Protein AF-A0A1H2DCY1-F1 (afdb_monomer)

Sequence (186 aa):
MTAEPVQLQLAENALEDIIGTFTRHTMAAAGYKWNHLRHRIIDGPAGDGIAAERAACWLRMISIVEIFGEALLRELDGDTARPVPGSWSQVTNFLKQRHYIDLHDIPGWDRLEACFLVRNAIAHGLGHFTAKQVEKGVPRKIRGAGVAVRDGMVVITAASLASCADVCRRFITDLDAYPQVGRRHG

Organism: NCBI:txid113562

Foldseek 3Di:
DDPDQDFDPLLVVLLCQLVVLLVVLVVVVVVVVVVVVVDDDDPDDPVVVNQVSLLVSLLSNLVSLLVSLQVLLDVLCDPPDDDRDPDSVSSQVSCCPPQVDRLVVFPLSLLSVLSVLQNCCCVPVVFADDPVCVVVVSQVSNVVSVFDDDPRGTGRDSVVSVSSSVSSSSSSVRSSSPPSSSDDPD

pLDDT: mean 87.09, std 15.14, range [39.0, 98.31]

Mean predicted aligned error: 6.57 Å

Radius of gyration: 18.77 Å; Cα contacts (8 Å, |Δi|>4): 171; chains: 1; bounding box: 54×27×59 Å

Structure (mmCIF, N/CA/C/O backbone):
data_AF-A0A1H2DCY1-F1
#
_entry.id   AF-A0A1H2DCY1-F1
#
loop_
_atom_site.group_PDB
_atom_site.id
_atom_site.type_symbol
_atom_site.label_atom_id
_atom_site.label_alt_id
_atom_site.label_comp_id
_atom_site.label_asym_id
_atom_site.label_entity_id
_atom_site.label_seq_id
_atom_site.pdbx_PDB_ins_code
_atom_site.Cartn_x
_atom_site.Cartn_y
_atom_site.Cartn_z
_atom_site.occupancy
_atom_site.B_iso_or_equiv
_atom_site.auth_seq_id
_atom_site.auth_comp_id
_atom_site.auth_asym_id
_atom_site.auth_atom_id
_atom_site.pdbx_PDB_model_num
ATOM 1 N N . MET A 1 1 ? -32.164 -6.348 10.770 1.00 39.00 1 MET A N 1
ATOM 2 C CA . MET A 1 1 ? -31.614 -5.165 10.079 1.00 39.00 1 MET A CA 1
ATOM 3 C C . MET A 1 1 ? -30.154 -5.062 10.471 1.00 39.00 1 MET A C 1
ATOM 5 O O . MET A 1 1 ? -29.871 -4.722 11.610 1.00 39.00 1 MET A O 1
ATOM 9 N N . THR A 1 2 ? -29.242 -5.478 9.600 1.00 46.41 2 THR A N 1
ATOM 10 C CA . THR A 1 2 ? -27.807 -5.233 9.782 1.00 46.41 2 THR A CA 1
ATOM 11 C C . THR A 1 2 ? -27.557 -3.779 9.408 1.00 46.41 2 THR A C 1
ATOM 13 O O . THR A 1 2 ? -27.881 -3.393 8.288 1.00 46.41 2 THR A O 1
ATOM 16 N N . ALA A 1 3 ? -27.083 -2.965 10.352 1.00 55.31 3 ALA A N 1
ATOM 17 C CA . ALA A 1 3 ? -26.639 -1.611 10.040 1.00 55.31 3 ALA A CA 1
ATOM 18 C C . ALA A 1 3 ? -25.561 -1.695 8.950 1.00 55.31 3 ALA A C 1
ATOM 20 O O . ALA A 1 3 ? -24.685 -2.560 9.037 1.00 55.31 3 ALA A O 1
ATOM 21 N N . GLU A 1 4 ? -25.658 -0.858 7.917 1.00 54.94 4 GLU A N 1
ATOM 22 C CA . GLU A 1 4 ? -24.574 -0.753 6.942 1.00 54.94 4 GLU A CA 1
ATOM 23 C C . GLU A 1 4 ? -23.295 -0.317 7.670 1.00 54.94 4 GLU A C 1
ATOM 25 O O . GLU A 1 4 ? -23.363 0.546 8.555 1.00 54.94 4 GLU A O 1
ATOM 30 N N . PRO A 1 5 ? -22.142 -0.935 7.362 1.00 59.00 5 PRO A N 1
ATOM 31 C CA . PRO A 1 5 ? -20.878 -0.504 7.932 1.00 59.00 5 PRO A CA 1
ATOM 32 C C . PRO A 1 5 ? -20.631 0.951 7.525 1.00 59.00 5 PRO A C 1
ATOM 34 O O . PRO A 1 5 ? -20.640 1.284 6.342 1.00 59.00 5 PRO A O 1
ATOM 37 N N . VAL A 1 6 ? -20.454 1.823 8.519 1.00 70.81 6 VAL A N 1
ATOM 38 C CA . VAL A 1 6 ? -20.113 3.228 8.287 1.00 70.81 6 VAL A CA 1
ATOM 39 C C . VAL A 1 6 ? -18.681 3.269 7.776 1.00 70.81 6 VAL A C 1
ATOM 41 O O . VAL A 1 6 ? -17.754 3.019 8.544 1.00 70.81 6 VAL A O 1
ATOM 44 N N . GLN A 1 7 ? -18.521 3.567 6.490 1.00 77.75 7 GLN A N 1
ATOM 45 C CA . GLN A 1 7 ? -17.213 3.779 5.884 1.00 77.75 7 GLN A CA 1
ATOM 46 C C . GLN A 1 7 ? -16.583 5.045 6.479 1.00 77.75 7 GLN A C 1
ATOM 48 O O . GLN A 1 7 ? -17.246 6.082 6.589 1.00 77.75 7 GLN A O 1
ATOM 53 N N . LEU A 1 8 ? -15.319 4.983 6.901 1.00 85.81 8 LEU A N 1
ATOM 54 C CA . LEU A 1 8 ? -14.655 6.171 7.431 1.00 85.81 8 LEU A CA 1
ATOM 55 C C . LEU A 1 8 ? -14.289 7.120 6.285 1.00 85.81 8 LEU A C 1
ATOM 57 O O . LEU A 1 8 ? -13.696 6.709 5.287 1.00 85.81 8 LEU A O 1
ATOM 61 N N . GLN A 1 9 ? -14.523 8.422 6.476 1.00 92.62 9 GLN A N 1
ATOM 62 C CA . GLN A 1 9 ? -14.103 9.460 5.520 1.00 92.62 9 GLN A CA 1
ATOM 63 C C . GLN A 1 9 ? -12.604 9.363 5.186 1.00 92.62 9 GLN A C 1
ATOM 65 O O . GLN A 1 9 ? -12.180 9.631 4.065 1.00 92.62 9 GLN A O 1
ATOM 70 N N . LEU A 1 10 ? -11.783 8.954 6.160 1.00 93.81 10 LEU A N 1
ATOM 71 C CA . LEU A 1 10 ? -10.346 8.777 5.968 1.00 93.81 10 LEU A CA 1
ATOM 72 C C . LEU A 1 10 ? -10.024 7.635 4.982 1.00 93.81 10 LEU A C 1
ATOM 74 O O . LEU A 1 10 ? -9.057 7.743 4.228 1.00 93.81 10 LEU A O 1
ATOM 78 N N . ALA A 1 11 ? -10.845 6.578 4.941 1.00 95.38 11 ALA A N 1
ATOM 79 C CA . ALA A 1 11 ? -10.723 5.506 3.960 1.00 95.38 11 ALA A CA 1
ATOM 80 C C . ALA A 1 11 ? -11.127 5.992 2.569 1.00 95.38 11 ALA A C 1
ATOM 82 O O . ALA A 1 11 ? -10.372 5.792 1.622 1.00 95.38 11 ALA A O 1
ATOM 83 N N . GLU A 1 12 ? -12.263 6.683 2.442 1.00 95.69 12 GLU A N 1
ATOM 84 C CA . GLU A 1 12 ? -12.709 7.273 1.170 1.00 95.69 12 GLU A CA 1
ATOM 85 C C . GLU A 1 12 ? -11.638 8.176 0.555 1.00 95.69 12 GLU A C 1
ATOM 87 O O . GLU A 1 12 ? -11.234 7.960 -0.588 1.00 95.69 12 GLU A O 1
ATOM 92 N N . ASN A 1 13 ? -11.095 9.106 1.343 1.00 96.75 13 ASN A N 1
ATOM 93 C CA . ASN A 1 13 ? -10.055 10.025 0.886 1.00 96.75 13 ASN A CA 1
ATOM 94 C C . ASN A 1 13 ? -8.808 9.268 0.395 1.00 96.75 13 ASN A C 1
ATOM 96 O O . ASN A 1 13 ? -8.264 9.567 -0.667 1.00 96.75 13 ASN A O 1
ATOM 100 N N . ALA A 1 14 ? -8.367 8.243 1.132 1.00 97.62 14 ALA A N 1
ATOM 101 C CA . ALA A 1 14 ? -7.205 7.448 0.740 1.00 97.62 14 ALA A CA 1
ATOM 102 C C . ALA A 1 14 ? -7.457 6.630 -0.543 1.00 97.62 14 ALA A C 1
ATOM 104 O O . ALA A 1 14 ? -6.561 6.481 -1.382 1.00 97.62 14 ALA A O 1
ATOM 105 N N . LEU A 1 15 ? -8.677 6.117 -0.728 1.00 98.00 15 LEU A N 1
ATOM 106 C CA . LEU A 1 15 ? -9.084 5.423 -1.950 1.00 98.00 15 LEU A CA 1
ATOM 107 C C . LEU A 1 15 ? -9.089 6.367 -3.158 1.00 98.00 15 LEU A C 1
ATOM 109 O O . LEU A 1 15 ? -8.549 6.012 -4.213 1.00 98.00 15 LEU A O 1
ATOM 113 N N . GLU A 1 16 ? -9.642 7.570 -3.005 1.00 97.81 16 GLU A N 1
ATOM 114 C CA . GLU A 1 16 ? -9.613 8.614 -4.031 1.00 97.81 16 GLU A CA 1
ATOM 115 C C . GLU A 1 16 ? -8.178 9.002 -4.399 1.00 97.81 16 GLU A C 1
ATOM 117 O O . GLU A 1 16 ? -7.845 9.089 -5.584 1.00 97.81 16 GLU A O 1
ATOM 122 N N . ASP A 1 17 ? -7.291 9.141 -3.413 1.00 98.31 17 ASP A N 1
ATOM 123 C CA . ASP A 1 17 ? -5.886 9.473 -3.640 1.00 98.31 17 ASP A CA 1
ATOM 124 C C . ASP A 1 17 ? -5.131 8.376 -4.402 1.00 98.31 17 ASP A C 1
ATOM 126 O O . ASP A 1 17 ? -4.324 8.685 -5.294 1.00 98.31 17 ASP A O 1
ATOM 130 N N . ILE A 1 18 ? -5.397 7.095 -4.115 1.00 98.00 18 ILE A N 1
ATOM 131 C CA . ILE A 1 18 ? -4.829 5.966 -4.873 1.00 98.00 18 ILE A CA 1
ATOM 132 C C . ILE A 1 18 ? -5.316 6.012 -6.320 1.00 98.00 18 ILE A C 1
ATOM 134 O O . ILE A 1 18 ? -4.499 5.974 -7.248 1.00 98.00 18 ILE A O 1
ATOM 138 N N . ILE A 1 19 ? -6.633 6.121 -6.523 1.00 97.56 19 ILE A N 1
ATOM 139 C CA . ILE A 1 19 ? -7.247 6.131 -7.856 1.00 97.56 19 ILE A CA 1
ATOM 140 C C . ILE A 1 19 ? -6.747 7.334 -8.654 1.00 97.56 19 ILE A C 1
ATOM 142 O O . ILE A 1 19 ? -6.326 7.180 -9.803 1.00 97.56 19 ILE A O 1
ATOM 146 N N . GLY A 1 20 ? -6.729 8.520 -8.053 1.00 97.25 20 GLY A N 1
ATOM 147 C CA . GLY A 1 20 ? -6.241 9.746 -8.671 1.00 97.25 20 GLY A CA 1
ATOM 148 C C . GLY A 1 20 ? -4.759 9.657 -9.024 1.00 97.25 20 GLY A C 1
ATOM 149 O O . GLY A 1 20 ? -4.354 10.051 -10.120 1.00 97.25 20 GLY A O 1
ATOM 150 N N . THR A 1 21 ? -3.936 9.087 -8.143 1.00 97.75 21 THR A N 1
ATOM 151 C CA . THR A 1 21 ? -2.501 8.881 -8.391 1.00 97.75 21 THR A CA 1
ATOM 152 C C . THR A 1 21 ? -2.255 7.946 -9.567 1.00 97.75 21 THR A C 1
ATOM 154 O O . THR A 1 21 ? -1.473 8.285 -10.461 1.00 97.75 21 THR A O 1
ATOM 157 N N . PHE A 1 22 ? -2.937 6.802 -9.599 1.00 97.19 22 PHE A N 1
ATOM 158 C CA . PHE A 1 22 ? -2.814 5.846 -10.692 1.00 97.19 22 PHE A CA 1
ATOM 159 C C . PHE A 1 22 ? -3.352 6.427 -12.008 1.00 97.19 22 PHE A C 1
ATOM 161 O O . PHE A 1 22 ? -2.669 6.374 -13.031 1.00 97.19 22 PHE A O 1
ATOM 168 N N . THR A 1 23 ? -4.516 7.081 -11.978 1.00 95.94 23 THR A N 1
ATOM 169 C CA . THR A 1 23 ? -5.135 7.708 -13.156 1.00 95.94 23 THR A CA 1
ATOM 170 C C . THR A 1 23 ? -4.217 8.761 -13.770 1.00 95.94 23 TH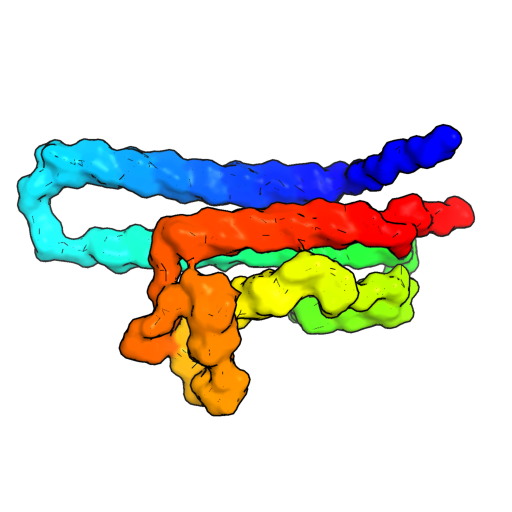R A C 1
ATOM 172 O O . THR A 1 23 ? -3.922 8.684 -14.964 1.00 95.94 23 THR A O 1
ATOM 175 N N . ARG A 1 24 ? -3.659 9.681 -12.968 1.00 94.56 24 ARG A N 1
ATOM 176 C CA . ARG A 1 24 ? -2.692 10.684 -13.451 1.00 94.56 24 ARG A CA 1
ATOM 177 C C . ARG A 1 24 ? -1.487 10.043 -14.138 1.00 94.56 24 ARG A C 1
ATOM 179 O O . ARG A 1 24 ? -1.083 10.506 -15.202 1.00 94.56 24 ARG A O 1
ATOM 186 N N . HIS A 1 25 ? -0.942 8.962 -13.574 1.00 93.94 25 HIS A N 1
ATOM 187 C CA . HIS A 1 25 ? 0.151 8.225 -14.212 1.00 93.94 25 HIS A CA 1
ATOM 188 C C . HIS A 1 25 ? -0.274 7.626 -15.560 1.00 93.94 25 HIS A C 1
ATOM 190 O O . HIS A 1 25 ? 0.436 7.788 -16.552 1.00 93.94 25 HIS A O 1
ATOM 196 N N . THR A 1 26 ? -1.439 6.975 -15.630 1.00 93.69 26 THR A N 1
ATOM 197 C CA . THR A 1 26 ? -1.924 6.375 -16.885 1.00 93.69 26 THR A CA 1
ATOM 198 C C . THR A 1 26 ? -2.195 7.416 -17.973 1.00 93.69 26 THR A C 1
ATOM 200 O O . THR A 1 26 ? -1.842 7.186 -19.129 1.00 93.69 26 THR A O 1
ATOM 203 N N . MET A 1 27 ? -2.742 8.583 -17.613 1.00 89.38 27 MET A N 1
ATOM 204 C CA . MET A 1 27 ? -2.974 9.692 -18.542 1.00 89.38 27 MET A CA 1
ATOM 205 C C . MET A 1 27 ? -1.660 10.2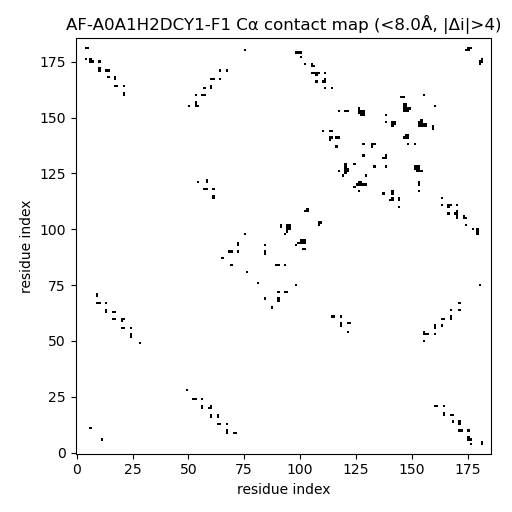72 -19.069 1.00 89.38 27 MET A C 1
ATOM 207 O O . MET A 1 27 ? -1.519 10.458 -20.278 1.00 89.38 27 MET A O 1
ATOM 211 N N . ALA A 1 28 ? -0.675 10.493 -18.192 1.00 88.12 28 ALA A N 1
ATOM 212 C CA . ALA A 1 28 ? 0.654 10.942 -18.599 1.00 88.12 28 ALA A CA 1
ATOM 213 C C . ALA A 1 28 ? 1.305 9.934 -19.562 1.00 88.12 28 ALA A C 1
ATOM 215 O O . ALA A 1 28 ? 1.718 10.301 -20.663 1.00 88.12 28 ALA A O 1
ATOM 216 N N . ALA A 1 29 ? 1.289 8.643 -19.214 1.00 84.50 29 ALA A N 1
ATOM 217 C CA . ALA A 1 29 ? 1.815 7.565 -20.053 1.00 84.50 29 ALA A CA 1
ATOM 218 C C . ALA A 1 29 ? 1.121 7.470 -21.428 1.00 84.50 29 ALA A C 1
ATOM 220 O O . ALA A 1 29 ? 1.770 7.170 -22.434 1.00 84.50 29 ALA A O 1
ATOM 221 N N . ALA A 1 30 ? -0.188 7.734 -21.497 1.00 79.62 30 ALA A N 1
ATOM 222 C CA . ALA A 1 30 ? -0.931 7.789 -22.755 1.00 79.62 30 ALA A CA 1
ATOM 223 C C . ALA A 1 30 ? -0.537 9.009 -23.609 1.00 79.62 30 ALA A C 1
ATOM 225 O O . ALA A 1 30 ? -0.371 8.870 -24.824 1.00 79.62 30 ALA A O 1
ATOM 226 N N . GLY A 1 31 ? -0.320 10.170 -22.983 1.00 74.62 31 GLY A N 1
ATOM 227 C CA . GLY A 1 31 ? 0.187 11.377 -23.644 1.00 74.62 31 GLY A CA 1
ATOM 228 C C . GLY A 1 31 ? 1.578 11.182 -24.256 1.00 74.62 31 GLY A C 1
ATOM 229 O O . GLY A 1 31 ? 1.812 11.580 -25.399 1.00 74.62 31 GLY A O 1
ATOM 230 N N . TYR A 1 32 ? 2.475 10.472 -23.560 1.00 65.81 32 TYR A N 1
ATOM 231 C CA . TYR A 1 32 ? 3.791 10.111 -24.102 1.00 65.81 32 TYR A CA 1
ATOM 232 C C . TYR A 1 32 ? 3.689 9.257 -25.374 1.00 65.81 32 TYR A C 1
ATOM 234 O O . TYR A 1 32 ? 4.386 9.528 -26.353 1.00 65.81 32 TYR A O 1
ATOM 242 N N . LYS A 1 33 ? 2.789 8.262 -25.416 1.00 60.22 33 LYS A N 1
ATOM 243 C CA . LYS A 1 33 ? 2.600 7.416 -26.612 1.00 60.22 33 LYS A CA 1
ATOM 244 C C . LYS A 1 33 ? 2.187 8.221 -27.848 1.00 60.22 33 LYS A C 1
ATOM 246 O O . LYS A 1 33 ? 2.656 7.922 -28.944 1.00 60.22 33 LYS A O 1
ATOM 251 N N . TRP A 1 34 ? 1.348 9.243 -27.679 1.00 56.78 34 TRP A N 1
ATOM 252 C CA . TRP A 1 34 ? 0.908 10.107 -28.779 1.00 56.78 34 TRP A CA 1
ATOM 253 C C . TRP A 1 34 ? 2.030 10.993 -29.331 1.00 56.78 34 TRP A C 1
ATOM 255 O O . TRP A 1 34 ? 2.149 11.145 -30.547 1.00 56.78 34 TRP A O 1
ATOM 265 N N . ASN A 1 35 ? 2.890 11.527 -28.462 1.00 54.78 35 ASN A N 1
ATOM 266 C CA . ASN A 1 35 ? 4.000 12.385 -28.885 1.00 54.78 35 ASN A CA 1
ATOM 267 C C . ASN A 1 35 ? 5.138 11.595 -29.554 1.00 54.78 35 ASN A C 1
ATOM 269 O O . ASN A 1 35 ? 5.690 12.056 -30.555 1.00 54.78 35 ASN A O 1
ATOM 273 N N . HIS A 1 36 ? 5.432 10.376 -29.088 1.00 52.03 36 HIS A N 1
ATOM 274 C CA . HIS A 1 36 ? 6.449 9.512 -29.704 1.00 52.03 36 HIS A CA 1
ATOM 275 C C . HIS A 1 36 ? 6.049 8.971 -31.084 1.00 52.03 36 HIS A C 1
ATOM 277 O O . HIS A 1 36 ? 6.917 8.760 -31.927 1.00 52.03 36 HIS A O 1
ATOM 283 N N . LEU A 1 37 ? 4.752 8.804 -31.370 1.00 53.75 37 LEU A N 1
ATOM 284 C CA . LEU A 1 37 ? 4.287 8.446 -32.719 1.00 53.75 37 LEU A CA 1
ATOM 285 C C . LEU A 1 37 ? 4.534 9.560 -33.752 1.00 53.75 37 LEU A C 1
ATOM 287 O O . LEU A 1 37 ? 4.594 9.273 -34.945 1.00 53.75 37 LEU A O 1
ATOM 291 N N . ARG A 1 38 ? 4.708 10.814 -33.311 1.00 50.06 38 ARG A N 1
ATOM 292 C CA . ARG A 1 38 ? 5.001 11.965 -34.184 1.00 50.06 38 ARG A CA 1
ATOM 293 C C . ARG A 1 38 ? 6.493 12.293 -34.304 1.00 50.06 38 ARG A C 1
ATOM 295 O O . ARG A 1 38 ? 6.867 12.991 -35.236 1.00 50.06 38 ARG A O 1
ATOM 302 N N . HIS A 1 39 ? 7.330 11.776 -33.407 1.00 44.41 39 HIS A N 1
ATOM 303 C CA . HIS A 1 39 ? 8.777 11.999 -33.386 1.00 44.41 39 HIS A CA 1
ATOM 304 C C . HIS A 1 39 ? 9.507 10.652 -33.265 1.00 44.41 39 HIS A C 1
ATOM 306 O O . HIS A 1 39 ? 9.944 10.256 -32.185 1.00 44.41 39 HIS A O 1
ATOM 312 N N . ARG A 1 40 ? 9.628 9.913 -34.377 1.00 50.12 40 ARG A N 1
ATOM 313 C CA . ARG A 1 40 ? 10.722 8.935 -34.522 1.00 50.12 40 ARG A CA 1
ATOM 314 C C . ARG A 1 40 ? 12.003 9.721 -34.793 1.00 50.12 40 ARG A C 1
ATOM 316 O O . ARG A 1 40 ? 11.929 10.681 -35.550 1.00 50.12 40 ARG A O 1
ATOM 323 N N . ILE A 1 41 ? 13.133 9.250 -34.250 1.00 45.09 41 ILE A N 1
ATOM 324 C CA . ILE A 1 41 ? 14.42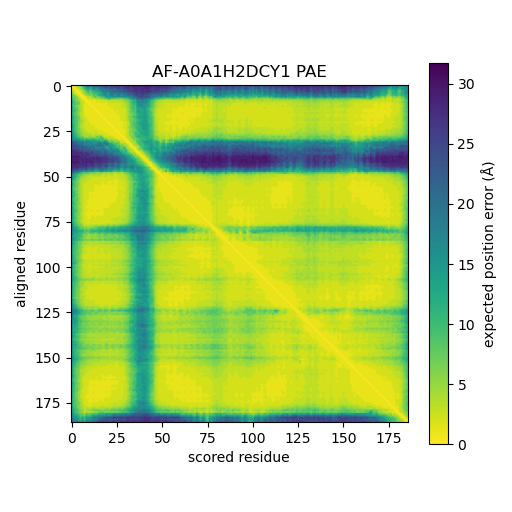5 9.944 -34.022 1.00 45.09 41 ILE A CA 1
ATOM 325 C C . ILE A 1 41 ? 14.357 10.578 -32.614 1.00 45.09 41 ILE A C 1
ATOM 327 O O . ILE A 1 41 ? 13.653 11.558 -32.424 1.00 45.09 41 ILE A O 1
ATOM 331 N N . ILE A 1 42 ? 14.927 10.025 -31.533 1.00 41.56 42 ILE A N 1
ATOM 332 C CA . ILE A 1 42 ? 16.323 9.617 -31.287 1.00 41.56 42 ILE A CA 1
ATOM 333 C C . ILE A 1 42 ? 16.351 8.519 -30.199 1.00 41.56 42 ILE A C 1
ATOM 335 O O . ILE A 1 42 ? 15.689 8.659 -29.169 1.00 41.56 42 ILE A O 1
ATOM 339 N N . ASP A 1 43 ? 17.152 7.469 -30.398 1.00 40.59 43 ASP A N 1
ATOM 340 C CA . ASP A 1 43 ? 17.555 6.524 -29.349 1.00 40.59 43 ASP A CA 1
ATOM 341 C C . ASP A 1 43 ? 18.407 7.254 -28.291 1.00 40.59 43 ASP A C 1
ATOM 343 O O . ASP A 1 43 ? 19.578 7.566 -28.500 1.00 40.59 43 ASP A O 1
ATOM 347 N N . GLY A 1 44 ? 17.781 7.585 -27.162 1.00 43.06 44 GLY A N 1
ATOM 348 C CA . GLY A 1 44 ? 18.355 8.254 -25.990 1.00 43.06 44 GLY A CA 1
ATOM 349 C C . GLY A 1 44 ? 17.536 7.912 -24.729 1.00 43.06 44 GLY A C 1
ATOM 350 O O . GLY A 1 44 ? 16.601 7.121 -24.841 1.00 43.06 44 GLY A O 1
ATOM 351 N N . PRO A 1 45 ? 17.830 8.487 -23.543 1.00 46.28 45 PRO A N 1
ATOM 352 C CA . PRO A 1 45 ? 17.464 8.024 -22.179 1.00 46.28 45 PRO A CA 1
ATOM 353 C C . PRO A 1 45 ? 15.955 7.981 -21.822 1.00 46.28 45 PRO A C 1
ATOM 355 O O . PRO A 1 45 ? 15.571 7.944 -20.655 1.00 46.28 45 PRO A O 1
ATOM 358 N N . ALA A 1 46 ? 15.064 7.941 -22.810 1.00 50.12 46 ALA A N 1
ATOM 359 C CA . ALA A 1 46 ? 13.615 7.836 -22.667 1.00 50.12 46 ALA A CA 1
ATOM 360 C C . ALA A 1 46 ? 13.147 6.598 -21.869 1.00 50.12 46 ALA A C 1
ATOM 362 O O . ALA A 1 46 ? 12.064 6.620 -21.283 1.00 50.12 46 ALA A O 1
ATOM 363 N N . GLY A 1 47 ? 13.958 5.533 -21.808 1.00 58.84 47 GLY A N 1
ATOM 364 C CA . GLY A 1 47 ? 13.686 4.359 -20.969 1.00 58.84 47 GLY A CA 1
ATOM 365 C C . GLY A 1 47 ? 13.725 4.662 -19.466 1.00 58.84 47 GLY A C 1
ATOM 366 O O . GLY A 1 47 ? 12.885 4.153 -18.718 1.00 58.84 47 GLY A O 1
ATOM 367 N N . ASP A 1 48 ? 14.628 5.548 -19.043 1.00 68.19 48 ASP A N 1
ATOM 368 C CA . ASP A 1 48 ? 14.848 5.877 -17.631 1.00 68.19 48 ASP A CA 1
ATOM 369 C C . ASP A 1 48 ? 13.725 6.760 -17.080 1.00 68.19 48 ASP A C 1
ATOM 371 O O . ASP A 1 48 ? 13.274 6.560 -15.952 1.00 68.19 48 ASP A O 1
ATOM 375 N N . GLY A 1 49 ? 13.194 7.675 -17.899 1.00 81.06 49 GLY A N 1
ATOM 376 C CA . GLY A 1 49 ? 12.073 8.540 -17.518 1.00 81.06 49 GLY A CA 1
ATOM 377 C C . GLY A 1 49 ? 10.801 7.751 -17.199 1.00 81.06 49 GLY A C 1
ATOM 378 O O . GLY A 1 49 ? 10.206 7.927 -16.137 1.00 81.06 49 GLY A O 1
ATOM 379 N N . ILE A 1 50 ? 10.421 6.805 -18.065 1.00 85.38 50 ILE A N 1
ATOM 380 C CA . ILE A 1 50 ? 9.238 5.958 -17.839 1.00 85.38 50 ILE A CA 1
ATOM 381 C C . ILE A 1 50 ? 9.436 5.070 -16.603 1.00 85.38 50 ILE A C 1
ATOM 383 O O . ILE A 1 50 ? 8.503 4.887 -15.818 1.00 85.38 50 ILE A O 1
ATOM 387 N N . ALA A 1 51 ? 10.632 4.508 -16.409 1.00 87.00 51 ALA A N 1
ATOM 388 C CA . ALA A 1 51 ? 10.933 3.700 -15.230 1.00 87.00 51 ALA A CA 1
ATOM 389 C C . ALA A 1 51 ? 10.845 4.527 -13.935 1.00 87.00 51 ALA A C 1
ATOM 391 O O . ALA A 1 51 ? 10.201 4.092 -12.975 1.00 87.00 51 ALA A O 1
ATOM 392 N N . ALA A 1 52 ? 11.406 5.738 -13.931 1.00 89.62 52 ALA A N 1
ATOM 393 C CA . ALA A 1 52 ? 11.348 6.663 -12.804 1.00 89.62 52 ALA A CA 1
ATOM 394 C C . ALA A 1 52 ? 9.911 7.106 -12.489 1.00 89.62 52 ALA A C 1
ATOM 396 O O . ALA A 1 52 ? 9.506 7.103 -11.327 1.00 89.62 52 ALA A O 1
ATOM 397 N N . GLU A 1 53 ? 9.097 7.416 -13.501 1.00 92.38 53 GLU A N 1
ATOM 398 C CA . GLU A 1 53 ? 7.685 7.766 -13.311 1.00 92.38 53 GLU A CA 1
ATOM 399 C C . GLU A 1 53 ? 6.878 6.620 -12.698 1.00 92.38 53 GLU A C 1
ATOM 401 O O . GLU A 1 53 ? 6.051 6.842 -11.809 1.00 92.38 53 GLU A O 1
ATOM 406 N N . ARG A 1 54 ? 7.127 5.384 -13.144 1.00 94.25 54 ARG A N 1
ATOM 407 C CA . ARG A 1 54 ? 6.491 4.190 -12.575 1.00 94.25 54 ARG A CA 1
ATOM 408 C C . ARG A 1 54 ? 6.915 3.962 -11.130 1.00 94.25 54 ARG A C 1
ATOM 410 O O . ARG A 1 54 ? 6.061 3.686 -10.291 1.00 94.25 54 ARG A O 1
ATOM 417 N N . ALA A 1 55 ? 8.203 4.114 -10.830 1.00 94.38 55 ALA A N 1
ATOM 418 C CA . ALA A 1 55 ? 8.717 4.045 -9.467 1.00 94.38 55 ALA A CA 1
ATOM 419 C C . ALA A 1 55 ? 8.078 5.114 -8.575 1.00 94.38 55 ALA A C 1
ATOM 421 O O . ALA A 1 55 ? 7.571 4.791 -7.504 1.00 94.38 55 ALA A O 1
ATOM 422 N N . ALA A 1 56 ? 7.989 6.359 -9.044 1.00 95.62 56 ALA A N 1
ATOM 423 C CA . ALA A 1 56 ? 7.333 7.438 -8.315 1.00 95.62 56 ALA A CA 1
ATOM 424 C C . ALA A 1 56 ? 5.836 7.167 -8.088 1.00 95.62 56 ALA A C 1
ATOM 426 O O . ALA A 1 56 ? 5.324 7.422 -6.999 1.00 95.62 56 ALA A O 1
ATOM 427 N N . CYS A 1 57 ? 5.126 6.626 -9.085 1.00 97.12 57 CYS A N 1
ATOM 428 C CA . CYS A 1 57 ? 3.729 6.220 -8.932 1.00 97.12 57 CYS A CA 1
ATOM 429 C C . CYS A 1 57 ? 3.572 5.124 -7.868 1.00 97.12 57 CYS A C 1
ATOM 431 O O . CYS A 1 57 ? 2.693 5.238 -7.016 1.00 97.12 57 CYS A O 1
ATOM 433 N N . TRP A 1 58 ? 4.445 4.110 -7.879 1.00 97.62 58 TRP A N 1
ATOM 434 C CA . TRP A 1 58 ? 4.466 3.047 -6.870 1.00 97.62 58 TRP A CA 1
ATOM 435 C C . TRP A 1 58 ? 4.690 3.600 -5.463 1.00 97.62 58 TRP A C 1
ATOM 437 O O . TRP A 1 58 ? 3.919 3.299 -4.555 1.00 97.62 58 TRP A O 1
ATOM 447 N N . LEU A 1 59 ? 5.726 4.431 -5.286 1.00 97.50 59 LEU A N 1
ATOM 448 C CA . LEU A 1 59 ? 6.057 5.044 -3.999 1.00 97.50 59 LEU A CA 1
ATOM 449 C C . LEU A 1 59 ? 4.855 5.805 -3.433 1.00 97.50 59 LEU A C 1
ATOM 451 O O . LEU A 1 59 ? 4.487 5.574 -2.288 1.00 97.50 59 LEU A O 1
ATOM 455 N N . ARG A 1 60 ? 4.201 6.643 -4.249 1.00 98.12 60 ARG A N 1
ATOM 456 C CA . ARG A 1 60 ? 3.029 7.419 -3.818 1.00 98.12 60 ARG A CA 1
ATOM 457 C C . ARG A 1 60 ? 1.869 6.532 -3.370 1.00 98.12 60 ARG A C 1
ATOM 459 O O . ARG A 1 60 ? 1.312 6.789 -2.311 1.00 98.12 60 ARG A O 1
ATOM 466 N N . MET A 1 61 ? 1.528 5.484 -4.127 1.00 98.31 61 MET A N 1
ATOM 467 C CA . MET A 1 61 ? 0.435 4.572 -3.751 1.00 98.31 61 MET A CA 1
ATOM 468 C C . MET A 1 61 ? 0.699 3.871 -2.416 1.00 98.31 61 MET A C 1
ATOM 470 O O . MET A 1 61 ? -0.217 3.723 -1.615 1.00 98.31 61 MET A O 1
ATOM 474 N N . ILE A 1 62 ? 1.944 3.468 -2.157 1.00 97.94 62 ILE A N 1
ATOM 475 C CA . ILE A 1 62 ? 2.307 2.835 -0.886 1.00 97.94 62 ILE A CA 1
ATOM 476 C C . ILE A 1 62 ? 2.330 3.846 0.257 1.00 97.94 62 ILE A C 1
ATOM 478 O O . ILE A 1 62 ? 1.812 3.547 1.327 1.00 97.94 62 ILE A O 1
ATOM 482 N N . SER A 1 63 ? 2.833 5.058 0.027 1.00 97.44 63 SER A N 1
ATOM 483 C CA . SER A 1 63 ? 2.787 6.120 1.033 1.00 97.44 63 SER A CA 1
ATOM 484 C C . SER A 1 63 ? 1.360 6.493 1.434 1.00 97.44 63 SER A C 1
ATOM 486 O O . SER A 1 63 ? 1.132 6.759 2.606 1.00 97.44 63 SER A O 1
ATOM 488 N N . ILE A 1 64 ? 0.390 6.458 0.514 1.00 98.25 64 ILE A N 1
ATOM 489 C CA . ILE A 1 64 ? -1.025 6.677 0.856 1.00 98.25 64 ILE A CA 1
ATOM 490 C C . ILE A 1 64 ? -1.523 5.609 1.841 1.00 98.25 64 ILE A C 1
ATOM 492 O O . ILE A 1 64 ? -2.185 5.951 2.814 1.00 98.25 64 ILE A O 1
ATOM 496 N N . VAL A 1 65 ? -1.155 4.336 1.651 1.00 98.06 65 VAL A N 1
ATOM 497 C CA . VAL A 1 65 ? -1.501 3.257 2.597 1.00 98.06 65 VAL A CA 1
ATOM 498 C C . VAL A 1 65 ? -0.826 3.461 3.959 1.00 98.06 65 VAL A C 1
ATOM 500 O O . VAL A 1 65 ? -1.472 3.271 4.988 1.00 98.06 65 VAL A O 1
ATOM 503 N N . GLU A 1 66 ? 0.449 3.872 3.985 1.00 96.94 66 GLU A N 1
ATOM 504 C CA . GLU A 1 66 ? 1.167 4.182 5.236 1.00 96.94 66 GLU A CA 1
ATOM 505 C C . GLU A 1 66 ? 0.459 5.313 6.003 1.00 96.94 66 GLU A C 1
ATOM 507 O O . GLU A 1 66 ? 0.148 5.162 7.185 1.00 96.94 66 GLU A O 1
ATOM 512 N N . ILE A 1 67 ? 0.135 6.410 5.307 1.00 96.38 67 ILE A N 1
ATOM 513 C CA . ILE A 1 67 ? -0.565 7.576 5.864 1.00 96.38 67 ILE A CA 1
ATOM 514 C C . ILE A 1 67 ? -1.959 7.191 6.359 1.00 96.38 67 ILE A C 1
ATOM 516 O O . ILE A 1 67 ? -2.343 7.596 7.454 1.00 96.38 67 ILE A O 1
ATOM 520 N N . PHE A 1 68 ? -2.701 6.391 5.592 1.00 97.00 68 PHE A N 1
ATOM 521 C CA . PHE A 1 68 ? -4.005 5.870 5.996 1.00 97.00 68 PHE A CA 1
ATOM 522 C C . PHE A 1 68 ? -3.909 5.073 7.301 1.00 97.00 68 PHE A C 1
ATOM 524 O O . PHE A 1 68 ? -4.664 5.341 8.230 1.00 97.00 68 PHE A O 1
ATOM 531 N N . GLY A 1 69 ? -2.957 4.141 7.414 1.00 96.00 69 GLY A N 1
ATOM 532 C CA . GLY A 1 69 ? -2.787 3.345 8.632 1.00 96.00 69 GLY A CA 1
ATOM 533 C C . GLY A 1 69 ? -2.395 4.187 9.851 1.00 96.00 69 GLY A C 1
ATOM 534 O O . GLY A 1 69 ? -2.886 3.944 10.952 1.00 96.00 69 GLY A O 1
ATOM 535 N N . GLU A 1 70 ? -1.553 5.207 9.668 1.00 95.81 70 GLU A N 1
ATOM 536 C CA . GLU A 1 70 ? -1.239 6.169 10.731 1.00 95.81 70 GLU A CA 1
ATOM 537 C C . GLU A 1 70 ? -2.448 7.019 11.131 1.00 95.81 70 GLU A C 1
ATOM 539 O O . GLU A 1 70 ? -2.675 7.236 12.321 1.00 95.81 70 GLU A O 1
ATOM 544 N N . ALA A 1 71 ? -3.219 7.504 10.156 1.00 95.00 71 ALA A N 1
ATOM 545 C CA . ALA A 1 71 ? -4.420 8.296 10.394 1.00 95.00 71 ALA A CA 1
ATOM 546 C C . ALA A 1 71 ? -5.491 7.471 11.114 1.00 95.00 71 ALA A C 1
ATOM 548 O O . ALA A 1 71 ? -6.044 7.940 12.104 1.00 95.00 71 ALA A O 1
ATOM 549 N N . LEU A 1 72 ? -5.711 6.226 10.687 1.00 95.12 72 LEU A N 1
ATOM 550 C CA . LEU A 1 72 ? -6.611 5.287 11.349 1.00 95.12 72 LEU A CA 1
ATOM 551 C C . LEU A 1 72 ? -6.179 5.028 12.793 1.00 95.12 72 LEU A C 1
ATOM 553 O O . LEU A 1 72 ? -7.003 5.071 13.697 1.00 95.12 72 LEU A O 1
ATOM 557 N N . LEU A 1 73 ? -4.886 4.797 13.038 1.00 94.75 73 LEU A N 1
ATOM 558 C CA . LEU A 1 73 ? -4.390 4.611 14.400 1.00 94.75 73 LEU A CA 1
ATOM 559 C C . LEU A 1 73 ? -4.676 5.835 15.284 1.00 94.75 73 LEU A C 1
ATOM 561 O O . LEU A 1 73 ? -5.067 5.662 16.435 1.00 94.75 73 LEU A O 1
ATOM 565 N N . ARG A 1 74 ? -4.491 7.053 14.759 1.00 93.25 74 ARG A N 1
ATOM 566 C CA . ARG A 1 74 ? -4.799 8.295 15.490 1.00 93.25 74 ARG A CA 1
ATOM 567 C C . ARG A 1 74 ? -6.295 8.445 15.751 1.00 93.25 74 ARG A C 1
ATOM 569 O O . ARG A 1 74 ? -6.661 8.784 16.867 1.00 93.25 74 ARG A O 1
ATOM 576 N N . GLU A 1 75 ? -7.131 8.152 14.759 1.00 92.25 75 GLU A N 1
ATOM 577 C CA . GLU A 1 75 ? -8.592 8.160 14.898 1.00 92.25 75 GLU A CA 1
ATOM 578 C C . GLU A 1 75 ? -9.040 7.204 16.014 1.00 92.25 75 GLU A C 1
ATOM 580 O O . GLU A 1 75 ? -9.818 7.581 16.885 1.00 92.25 75 GLU A O 1
ATOM 585 N N . LEU A 1 76 ? -8.490 5.986 16.041 1.00 92.12 76 LEU A N 1
ATOM 586 C CA . 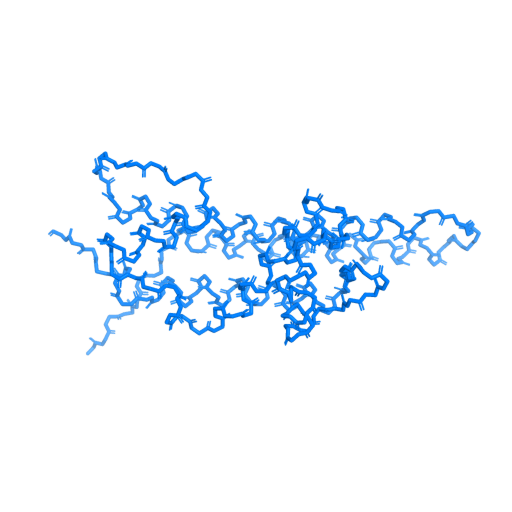LEU A 1 76 ? -8.810 4.983 17.059 1.00 92.12 76 LEU A CA 1
ATOM 587 C C . LEU A 1 76 ? -8.241 5.329 18.446 1.00 92.12 76 LEU A C 1
ATOM 589 O O . LEU A 1 76 ? -8.852 5.001 19.461 1.00 92.12 76 LEU A O 1
ATOM 593 N N . ASP A 1 77 ? -7.072 5.974 18.517 1.00 92.44 77 ASP A N 1
ATOM 594 C CA . ASP A 1 77 ? -6.486 6.440 19.782 1.00 92.44 77 ASP A CA 1
ATOM 595 C C . ASP A 1 77 ? -7.287 7.612 20.402 1.00 92.44 77 ASP A C 1
ATOM 597 O O . ASP A 1 77 ? -7.218 7.821 21.624 1.00 92.44 77 ASP A O 1
ATOM 601 N N . GLY A 1 78 ? -8.062 8.342 19.588 1.00 90.12 78 GLY A N 1
ATOM 602 C CA . GLY A 1 78 ? -8.858 9.500 19.995 1.00 90.12 78 GLY A CA 1
ATOM 603 C C . GLY A 1 78 ? -8.000 10.602 20.623 1.00 90.12 78 GLY A C 1
ATOM 604 O O . GLY A 1 78 ? -6.865 10.841 20.212 1.00 90.12 78 GLY A O 1
ATOM 605 N N . ASP A 1 79 ? -8.506 11.233 21.685 1.00 87.31 79 ASP A N 1
ATOM 606 C CA . ASP A 1 79 ? -7.789 12.293 22.418 1.00 87.31 79 ASP A CA 1
ATOM 607 C C . ASP A 1 79 ? -6.655 11.768 23.324 1.00 87.31 79 ASP A C 1
ATOM 609 O O . ASP A 1 79 ? -6.000 12.531 24.043 1.00 87.31 79 ASP A O 1
ATOM 613 N N . THR A 1 80 ? -6.398 10.457 23.330 1.00 87.25 80 THR A N 1
ATOM 614 C CA . THR A 1 80 ? -5.370 9.877 24.197 1.00 87.25 80 THR A CA 1
ATOM 615 C C . THR A 1 80 ? -3.982 10.231 23.671 1.00 87.25 80 THR A C 1
ATOM 617 O O . THR A 1 80 ? -3.574 9.780 22.602 1.00 87.25 80 THR A O 1
ATOM 620 N N . ALA A 1 81 ? -3.190 10.957 24.463 1.00 82.88 81 ALA A N 1
ATOM 621 C CA . ALA A 1 81 ? -1.785 11.189 24.145 1.00 82.88 81 ALA A CA 1
ATOM 622 C C . ALA A 1 81 ? -1.016 9.855 24.128 1.00 82.88 81 ALA A C 1
ATOM 624 O O . ALA A 1 81 ? -0.745 9.258 25.174 1.00 82.88 81 ALA A O 1
ATOM 625 N N . ARG A 1 82 ? -0.657 9.378 22.932 1.00 89.88 82 ARG A N 1
ATOM 626 C CA . ARG A 1 82 ? 0.110 8.142 22.740 1.00 89.88 82 ARG A CA 1
ATOM 627 C C . ARG A 1 82 ? 1.364 8.372 21.897 1.00 89.88 82 ARG A C 1
ATOM 629 O O . ARG A 1 82 ? 1.416 9.314 21.109 1.00 89.88 82 ARG A O 1
ATOM 636 N N . PRO A 1 83 ? 2.383 7.501 22.024 1.00 90.00 83 PRO A N 1
ATOM 637 C CA . PRO A 1 83 ? 3.566 7.572 21.178 1.00 90.00 83 PRO A CA 1
ATOM 638 C C . PRO A 1 83 ? 3.200 7.481 19.695 1.00 90.00 83 PRO A C 1
ATOM 640 O O . PRO A 1 83 ? 2.513 6.536 19.284 1.00 90.00 83 PRO A O 1
ATOM 643 N N . VAL A 1 84 ? 3.706 8.441 18.916 1.00 88.12 84 VAL A N 1
ATOM 644 C CA . VAL A 1 84 ? 3.589 8.480 17.455 1.00 88.12 84 VAL A CA 1
ATOM 645 C C . VAL A 1 84 ? 4.479 7.380 16.858 1.00 88.12 84 VAL A C 1
ATOM 647 O O . VAL A 1 84 ? 5.639 7.256 17.265 1.00 88.12 84 VAL A O 1
ATOM 650 N N . PRO A 1 85 ? 3.974 6.550 15.928 1.00 93.12 85 PRO A N 1
ATOM 651 C CA . PRO A 1 85 ? 4.798 5.555 15.253 1.00 93.12 85 PRO A CA 1
ATOM 652 C C . PRO A 1 85 ? 5.862 6.241 14.383 1.00 93.12 85 PRO A C 1
ATOM 654 O O . PRO A 1 85 ? 5.574 7.195 13.672 1.00 93.12 85 PRO A O 1
ATOM 657 N N . GLY A 1 86 ? 7.097 5.741 14.421 1.00 90.25 86 GLY A N 1
ATOM 658 C CA . GLY A 1 86 ? 8.195 6.181 13.551 1.00 90.25 86 GLY A CA 1
ATOM 659 C C . GLY A 1 86 ? 8.434 5.262 12.348 1.00 90.25 86 GLY A C 1
ATOM 660 O O . GLY A 1 86 ? 9.394 5.455 11.605 1.00 90.25 86 GLY A O 1
ATOM 661 N N . SER A 1 87 ? 7.621 4.215 12.177 1.00 91.88 87 SER A N 1
ATOM 662 C CA . SER A 1 87 ? 7.730 3.254 11.075 1.00 91.88 87 SER A CA 1
ATOM 663 C C . SER A 1 87 ? 6.428 2.486 10.861 1.00 91.88 87 SER A C 1
ATOM 665 O O . SER A 1 87 ? 5.654 2.293 11.800 1.00 91.88 87 SER A O 1
ATOM 667 N N . TRP A 1 88 ? 6.243 1.938 9.657 1.00 93.00 88 TRP A N 1
ATOM 668 C CA . TRP A 1 88 ? 5.108 1.066 9.343 1.00 93.00 88 TRP A CA 1
ATOM 669 C C . TRP A 1 88 ? 5.001 -0.143 10.285 1.00 93.00 88 TRP A C 1
ATOM 671 O O . TRP A 1 88 ? 3.925 -0.468 10.779 1.00 93.00 88 TRP A O 1
ATOM 681 N N . SER A 1 89 ? 6.127 -0.773 10.632 1.00 93.81 89 SER A N 1
ATOM 682 C CA . SER A 1 89 ? 6.132 -1.870 11.606 1.00 93.81 89 SER A CA 1
ATOM 683 C C . SER A 1 89 ? 5.599 -1.428 12.974 1.00 93.81 89 SER A C 1
ATOM 685 O O . SER A 1 89 ? 4.888 -2.185 13.628 1.00 93.81 89 SER A O 1
ATOM 687 N N . GLN A 1 90 ? 5.869 -0.194 13.407 1.00 95.44 90 GLN A N 1
ATOM 688 C CA . GLN A 1 90 ? 5.274 0.332 14.638 1.00 95.44 90 GLN A CA 1
ATOM 689 C C . GLN A 1 90 ? 3.773 0.598 14.496 1.00 95.44 90 GLN A C 1
ATOM 691 O O . GLN A 1 90 ? 3.049 0.286 15.434 1.00 95.44 90 GLN A O 1
ATOM 696 N N . VAL A 1 91 ? 3.295 1.084 13.343 1.00 96.00 91 VAL A N 1
ATOM 697 C CA . VAL A 1 91 ? 1.850 1.216 13.062 1.00 96.00 91 VAL A CA 1
ATOM 698 C C . VAL A 1 91 ? 1.156 -0.138 13.221 1.00 96.00 91 VAL A C 1
ATOM 700 O O . VAL A 1 91 ? 0.221 -0.257 14.009 1.00 96.00 91 VAL A O 1
ATOM 703 N N . THR A 1 92 ? 1.671 -1.181 12.557 1.00 96.25 92 THR A N 1
ATOM 704 C CA . THR A 1 92 ? 1.107 -2.544 12.627 1.00 96.25 92 THR A CA 1
ATOM 705 C C . THR A 1 92 ? 1.074 -3.078 14.062 1.00 96.25 92 THR A C 1
ATOM 707 O O . THR A 1 92 ? 0.056 -3.599 14.516 1.00 96.25 92 THR A O 1
ATOM 710 N N . ASN A 1 93 ? 2.159 -2.878 14.818 1.00 96.81 93 ASN A N 1
ATOM 711 C CA . ASN A 1 93 ? 2.247 -3.305 16.210 1.00 96.81 93 ASN A CA 1
ATOM 712 C C . ASN A 1 93 ? 1.272 -2.539 17.110 1.00 96.81 93 ASN A C 1
ATOM 714 O O . ASN A 1 93 ? 0.660 -3.141 17.987 1.00 96.81 93 ASN A O 1
ATOM 718 N N . PHE A 1 94 ? 1.116 -1.229 16.914 1.00 96.75 94 PHE A N 1
ATOM 719 C CA . PHE A 1 94 ? 0.209 -0.415 17.720 1.00 96.75 94 PHE A CA 1
ATOM 720 C C . PHE A 1 94 ? -1.258 -0.722 17.429 1.00 96.75 94 PHE A C 1
ATOM 722 O O . PHE A 1 94 ? -2.016 -0.862 18.385 1.00 96.75 94 PHE A O 1
ATOM 729 N N . LEU A 1 95 ? -1.647 -0.921 16.167 1.00 95.94 95 LEU A N 1
ATOM 730 C CA . LEU A 1 95 ? -2.996 -1.382 15.815 1.00 95.94 95 LEU A CA 1
ATOM 731 C C . LEU A 1 95 ? -3.321 -2.721 16.495 1.00 95.94 95 LEU A C 1
ATOM 733 O O . LEU A 1 95 ? -4.372 -2.862 17.122 1.00 95.94 95 LEU A O 1
ATOM 737 N N . LYS A 1 96 ? -2.373 -3.664 16.488 1.00 96.62 96 LYS A N 1
ATOM 738 C CA . LYS A 1 96 ? -2.539 -4.958 17.156 1.00 96.62 96 LYS A CA 1
ATOM 739 C C . LYS A 1 96 ? -2.633 -4.834 18.675 1.00 96.62 96 LYS A C 1
ATOM 741 O O . LYS A 1 96 ? -3.521 -5.416 19.285 1.00 96.62 96 LYS A O 1
ATOM 746 N N . GLN A 1 97 ? -1.714 -4.099 19.296 1.00 96.19 97 GLN A N 1
ATOM 747 C CA . GLN A 1 97 ? -1.604 -4.027 20.757 1.00 96.19 97 GLN A CA 1
ATOM 748 C C . GLN A 1 97 ? -2.678 -3.154 21.408 1.00 96.19 97 GLN A C 1
ATOM 750 O O . GLN A 1 97 ? -3.103 -3.452 22.519 1.00 96.19 97 GLN A O 1
ATOM 755 N N . ARG A 1 98 ? -3.068 -2.052 20.760 1.00 94.50 98 ARG A N 1
ATOM 756 C CA . ARG A 1 98 ? -3.977 -1.051 21.340 1.00 94.50 98 ARG A CA 1
ATOM 757 C C . ARG A 1 98 ? -5.428 -1.293 20.946 1.00 94.50 98 ARG A C 1
ATOM 759 O O . ARG A 1 98 ? -6.305 -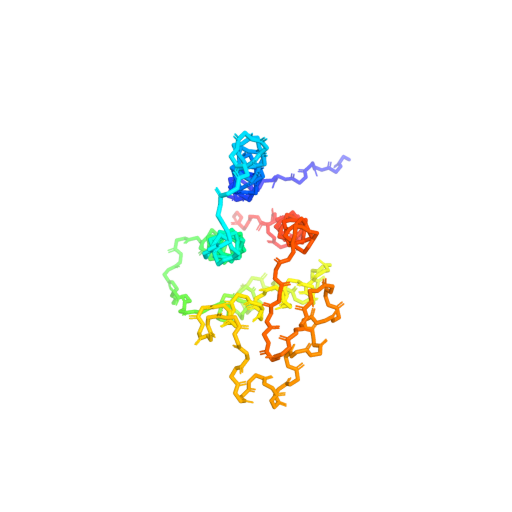1.069 21.769 1.00 94.50 98 ARG A O 1
ATOM 766 N N . HIS A 1 99 ? -5.648 -1.774 19.722 1.00 93.94 99 HIS A N 1
ATOM 767 C CA . HIS A 1 99 ? -6.977 -1.861 19.107 1.00 93.94 99 HIS A CA 1
ATOM 768 C C . HIS A 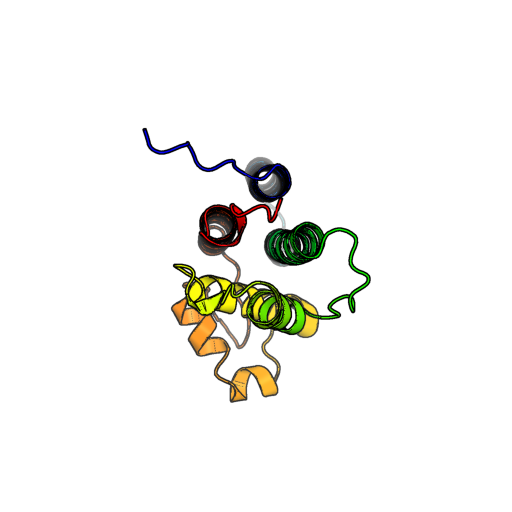1 99 ? -7.362 -3.283 18.694 1.00 93.94 99 HIS A C 1
ATOM 770 O O . HIS A 1 99 ? -8.439 -3.494 18.147 1.00 93.94 99 HIS A O 1
ATOM 776 N N . TYR A 1 100 ? -6.512 -4.277 18.984 1.00 95.44 100 TYR A N 1
ATOM 777 C CA . TYR A 1 100 ? -6.746 -5.689 18.655 1.00 95.44 100 TYR A CA 1
ATOM 778 C C . TYR A 1 100 ? -6.997 -5.929 17.156 1.00 95.44 100 TYR A C 1
ATOM 780 O O . TYR A 1 100 ? -7.764 -6.816 16.778 1.00 95.44 100 TYR A O 1
ATOM 788 N N . ILE A 1 101 ? -6.342 -5.129 16.308 1.00 96.00 101 ILE A N 1
ATOM 789 C CA . ILE A 1 101 ? -6.366 -5.251 14.848 1.00 96.00 101 ILE A CA 1
ATOM 790 C C . ILE A 1 101 ? -5.027 -5.840 14.401 1.00 96.00 101 ILE A C 1
ATOM 792 O O . ILE A 1 101 ? -4.021 -5.131 14.339 1.00 96.00 101 ILE A O 1
ATOM 796 N N . ASP A 1 102 ? -4.992 -7.138 14.100 1.00 96.06 102 ASP A N 1
ATOM 797 C CA . ASP A 1 102 ? -3.827 -7.749 13.459 1.00 96.06 102 ASP A CA 1
ATOM 798 C C . ASP A 1 102 ? -3.946 -7.625 11.937 1.00 96.06 102 ASP A C 1
ATOM 800 O O . ASP A 1 102 ? -4.806 -8.244 11.316 1.00 96.06 102 ASP A O 1
ATOM 804 N N . LEU A 1 103 ? -3.068 -6.829 11.321 1.00 95.31 103 LEU A N 1
ATOM 805 C CA . LEU A 1 103 ? -3.095 -6.629 9.870 1.00 95.31 103 LEU A CA 1
ATOM 806 C C . LEU A 1 103 ? -2.780 -7.909 9.078 1.00 95.31 103 LEU A C 1
ATOM 808 O O . LEU A 1 103 ? -3.122 -7.974 7.901 1.00 95.31 103 LEU A O 1
ATOM 812 N N . HIS A 1 104 ? -2.185 -8.931 9.706 1.00 95.44 104 HIS A N 1
ATOM 813 C CA . HIS A 1 104 ? -1.951 -10.232 9.069 1.00 95.44 104 HIS A CA 1
ATOM 814 C C . HIS A 1 104 ? -3.243 -11.023 8.838 1.00 95.44 104 HIS A C 1
ATOM 816 O O . HIS A 1 104 ? -3.267 -11.888 7.964 1.00 95.44 104 HIS A O 1
ATOM 822 N N . ASP A 1 105 ? -4.310 -10.713 9.579 1.00 95.12 105 ASP A N 1
ATOM 823 C CA . ASP A 1 105 ? -5.619 -11.352 9.416 1.00 95.12 105 ASP A CA 1
ATOM 824 C C . ASP A 1 105 ? -6.411 -10.749 8.241 1.00 95.12 105 ASP A C 1
ATOM 826 O O . ASP A 1 105 ? -7.446 -11.283 7.837 1.00 95.12 105 ASP A O 1
ATOM 830 N N . ILE A 1 106 ? -5.927 -9.644 7.664 1.00 94.88 106 ILE A N 1
ATOM 831 C CA . ILE A 1 106 ? -6.592 -8.954 6.560 1.00 94.88 106 ILE A CA 1
ATOM 832 C C . ILE A 1 106 ? -6.260 -9.654 5.236 1.00 94.88 106 ILE A C 1
ATOM 834 O O . ILE A 1 106 ? -5.080 -9.847 4.906 1.00 94.88 106 ILE A O 1
ATOM 838 N N . PRO A 1 107 ? -7.273 -10.018 4.426 1.00 93.19 107 PRO A N 1
ATOM 839 C CA . PRO A 1 107 ? -7.053 -10.646 3.133 1.00 93.19 107 PRO A CA 1
ATOM 840 C C . PRO A 1 107 ? -6.075 -9.867 2.247 1.00 93.19 107 PRO A C 1
ATOM 842 O O . PRO A 1 107 ? -6.167 -8.659 2.058 1.00 93.19 107 PRO A O 1
ATOM 845 N N . GLY A 1 108 ? -5.116 -10.584 1.659 1.00 89.25 108 GLY A N 1
ATOM 846 C CA . GLY A 1 108 ? -4.134 -9.981 0.757 1.00 89.25 108 GLY A CA 1
ATOM 847 C C . GLY A 1 108 ? -2.961 -9.276 1.444 1.00 89.25 108 GLY A C 1
ATOM 848 O O . GLY A 1 108 ? -2.127 -8.721 0.723 1.00 89.25 108 GLY A O 1
ATOM 849 N N . TRP A 1 109 ? -2.834 -9.361 2.776 1.00 94.31 109 TRP A N 1
ATOM 850 C CA . TRP A 1 109 ? -1.693 -8.826 3.530 1.00 94.31 109 TRP A CA 1
ATOM 851 C C . TRP A 1 109 ? -0.336 -9.180 2.911 1.00 94.31 109 TRP A C 1
ATOM 853 O O . TRP A 1 109 ? 0.457 -8.285 2.638 1.00 94.31 109 TRP A O 1
ATOM 863 N N . ASP A 1 110 ? -0.089 -10.450 2.578 1.00 92.69 110 ASP A N 1
ATOM 864 C CA . ASP A 1 110 ? 1.190 -10.889 1.994 1.00 92.69 110 ASP A CA 1
ATOM 865 C C . ASP A 1 110 ? 1.535 -10.169 0.679 1.00 92.69 110 ASP A C 1
ATOM 867 O O . ASP A 1 110 ? 2.702 -9.900 0.377 1.00 92.69 110 ASP A O 1
ATOM 871 N N . ARG A 1 111 ? 0.514 -9.834 -0.123 1.00 94.06 111 ARG A N 1
ATOM 872 C CA . ARG A 1 111 ? 0.706 -9.082 -1.369 1.00 94.06 111 ARG A CA 1
ATOM 873 C C . ARG A 1 111 ? 1.063 -7.634 -1.072 1.00 94.06 111 ARG A C 1
ATOM 875 O O . ARG A 1 111 ? 1.954 -7.093 -1.724 1.00 94.06 111 ARG A O 1
ATOM 882 N N . LEU A 1 112 ? 0.413 -7.026 -0.082 1.00 95.88 112 LEU A N 1
ATOM 883 C CA . LEU A 1 112 ? 0.752 -5.680 0.363 1.00 95.88 112 LEU A CA 1
ATOM 884 C C . LEU A 1 112 ? 2.156 -5.635 0.991 1.00 95.88 112 LEU A C 1
ATOM 886 O O . LEU A 1 112 ? 2.931 -4.734 0.671 1.00 95.88 112 LEU A O 1
ATOM 890 N N . GLU A 1 113 ? 2.531 -6.632 1.802 1.00 94.94 113 GLU A N 1
ATOM 891 C CA . GLU A 1 113 ? 3.888 -6.773 2.347 1.00 94.94 113 GLU A CA 1
ATOM 892 C C . GLU A 1 113 ? 4.917 -6.775 1.212 1.00 94.94 113 GLU A C 1
ATOM 894 O O . GLU A 1 113 ? 5.894 -6.022 1.240 1.00 94.94 113 GLU A O 1
ATOM 899 N N . ALA A 1 114 ? 4.681 -7.559 0.159 1.00 94.75 114 ALA A N 1
ATOM 900 C CA . ALA A 1 114 ? 5.554 -7.563 -1.005 1.00 94.75 114 ALA A CA 1
ATOM 901 C C . ALA A 1 114 ? 5.636 -6.184 -1.688 1.00 94.75 114 ALA A C 1
ATOM 903 O O . ALA A 1 114 ? 6.717 -5.789 -2.134 1.00 94.75 114 ALA A O 1
ATOM 904 N N . CYS A 1 115 ? 4.547 -5.412 -1.725 1.00 96.56 115 CYS A N 1
ATOM 905 C CA . CYS A 1 115 ? 4.568 -4.048 -2.247 1.00 96.56 115 CYS A CA 1
ATOM 906 C C . CYS A 1 115 ? 5.394 -3.077 -1.383 1.00 96.56 115 CYS A C 1
ATOM 908 O O . CYS A 1 115 ? 6.113 -2.240 -1.943 1.00 96.56 115 CYS A O 1
ATOM 910 N N . PHE A 1 116 ? 5.377 -3.222 -0.053 1.00 96.19 116 PHE A N 1
ATOM 911 C CA . PHE A 1 116 ? 6.285 -2.496 0.845 1.00 96.19 116 PHE A CA 1
ATOM 912 C C . PHE A 1 116 ? 7.751 -2.872 0.596 1.00 96.19 116 PHE A C 1
ATOM 914 O O . PHE A 1 116 ? 8.630 -2.007 0.588 1.00 96.19 116 PHE A O 1
ATOM 921 N N . LEU A 1 117 ? 8.039 -4.149 0.325 1.00 95.19 117 LEU A N 1
ATOM 922 C CA . LEU A 1 117 ? 9.393 -4.587 -0.025 1.00 95.19 117 LEU A CA 1
ATOM 923 C C . LEU A 1 117 ? 9.884 -3.952 -1.333 1.00 95.19 117 LEU A C 1
ATOM 925 O O . LEU A 1 117 ? 11.040 -3.527 -1.400 1.00 95.19 117 LEU A O 1
ATOM 929 N N . VAL A 1 118 ? 9.015 -3.835 -2.343 1.00 95.69 118 VAL A N 1
ATOM 930 C CA . VAL A 1 118 ? 9.317 -3.107 -3.588 1.00 95.69 118 VAL A CA 1
ATOM 931 C C . VAL A 1 118 ? 9.609 -1.636 -3.299 1.00 95.69 118 VAL A C 1
ATOM 933 O O . VAL A 1 118 ? 10.648 -1.131 -3.720 1.00 95.69 118 VAL A O 1
ATOM 936 N N . ARG A 1 119 ? 8.747 -0.960 -2.530 1.00 95.62 119 ARG A N 1
ATOM 937 C CA . ARG A 1 119 ? 8.937 0.439 -2.110 1.00 95.62 119 ARG A CA 1
ATOM 938 C C . ARG A 1 119 ? 10.298 0.640 -1.445 1.00 95.62 119 ARG A C 1
ATOM 940 O O . ARG A 1 119 ? 11.004 1.582 -1.786 1.00 95.62 119 ARG A O 1
ATOM 947 N N . ASN A 1 120 ? 10.707 -0.269 -0.562 1.00 92.88 120 ASN A N 1
ATOM 948 C CA . ASN A 1 120 ? 12.009 -0.203 0.107 1.00 92.88 120 ASN A CA 1
ATOM 949 C C . ASN A 1 120 ? 13.191 -0.425 -0.847 1.00 92.88 120 ASN A C 1
ATOM 951 O O . ASN A 1 120 ? 14.217 0.234 -0.700 1.00 92.88 120 ASN A O 1
ATOM 955 N N . ALA A 1 121 ? 13.066 -1.316 -1.835 1.00 93.00 121 ALA A N 1
ATOM 956 C CA . ALA A 1 121 ? 14.087 -1.479 -2.873 1.00 93.00 121 ALA A CA 1
ATOM 957 C C . ALA A 1 121 ? 14.231 -0.212 -3.738 1.00 93.00 121 ALA A C 1
ATOM 959 O O . ALA A 1 121 ? 15.347 0.216 -4.021 1.00 93.00 121 ALA A O 1
ATOM 960 N N . ILE A 1 122 ? 13.118 0.438 -4.096 1.00 92.94 122 ILE A N 1
ATOM 961 C CA . ILE A 1 122 ? 13.132 1.712 -4.830 1.00 92.94 122 ILE A CA 1
ATOM 962 C C . ILE A 1 122 ? 13.772 2.816 -3.978 1.00 92.94 122 ILE A C 1
ATOM 964 O O . ILE A 1 122 ? 14.702 3.477 -4.431 1.00 92.94 122 ILE A O 1
ATOM 968 N N . ALA A 1 123 ? 13.302 2.993 -2.741 1.00 89.38 123 ALA A N 1
ATOM 969 C CA . ALA A 1 123 ? 13.706 4.100 -1.876 1.00 89.38 123 ALA A CA 1
ATOM 970 C C . ALA A 1 123 ? 15.175 4.028 -1.430 1.00 89.38 123 ALA A C 1
ATOM 972 O O . ALA A 1 123 ? 15.812 5.065 -1.273 1.00 89.38 123 ALA A O 1
ATOM 973 N N . HIS A 1 124 ? 15.717 2.825 -1.214 1.00 86.31 124 HIS A N 1
ATOM 974 C CA . HIS A 1 124 ? 17.068 2.656 -0.663 1.00 86.31 124 HIS A CA 1
ATOM 975 C C . HIS A 1 124 ? 18.104 2.160 -1.671 1.00 86.31 124 HIS A C 1
ATOM 977 O O . HIS A 1 124 ? 19.294 2.367 -1.460 1.00 86.31 124 HIS A O 1
ATOM 983 N N . GLY A 1 125 ? 17.674 1.491 -2.739 1.00 81.19 125 GLY A N 1
ATOM 984 C CA . GLY A 1 125 ? 18.568 0.891 -3.730 1.00 81.19 125 GLY A CA 1
ATOM 985 C C . GLY A 1 125 ? 18.350 1.405 -5.145 1.00 81.19 125 GLY A C 1
ATOM 986 O O . GLY A 1 125 ? 18.895 0.821 -6.076 1.00 81.19 125 GLY A O 1
ATOM 987 N N . LEU A 1 126 ? 17.522 2.442 -5.333 1.00 86.31 126 LEU A N 1
ATOM 988 C CA . LEU A 1 126 ? 17.120 2.936 -6.657 1.00 86.31 126 LEU A CA 1
ATOM 989 C C . LEU A 1 126 ? 16.549 1.813 -7.546 1.00 86.31 126 LEU A C 1
ATOM 991 O O . LEU A 1 126 ? 16.689 1.828 -8.763 1.00 86.31 126 LEU A O 1
ATOM 995 N N . GLY A 1 127 ? 15.920 0.812 -6.920 1.00 86.12 127 GLY A N 1
ATOM 996 C CA . GLY A 1 127 ? 15.382 -0.380 -7.575 1.00 86.12 127 GLY A CA 1
ATOM 997 C C . GLY A 1 127 ? 16.255 -1.629 -7.434 1.00 86.12 127 GLY A C 1
ATOM 998 O O . GLY A 1 127 ? 15.718 -2.731 -7.555 1.00 86.12 127 GLY A O 1
ATOM 999 N N . HIS A 1 128 ? 17.546 -1.504 -7.113 1.00 91.94 128 HIS A N 1
ATOM 1000 C CA . HIS A 1 128 ? 18.416 -2.642 -6.810 1.00 91.94 128 HIS A CA 1
ATOM 1001 C C . HIS A 1 128 ? 18.166 -3.204 -5.410 1.00 91.94 128 HIS A C 1
ATOM 1003 O O . HIS A 1 128 ? 17.912 -2.479 -4.445 1.00 91.94 128 HIS A O 1
ATOM 1009 N N . PHE A 1 129 ? 18.307 -4.521 -5.277 1.00 90.81 129 PHE A N 1
ATOM 1010 C CA . PHE A 1 129 ? 18.326 -5.159 -3.969 1.00 90.81 129 PHE A CA 1
ATOM 1011 C C . PHE A 1 129 ? 19.676 -4.964 -3.286 1.00 90.81 129 PHE A C 1
ATOM 1013 O O . PHE A 1 129 ? 20.727 -5.302 -3.826 1.00 90.81 129 PHE A O 1
ATOM 1020 N N . THR A 1 130 ? 19.641 -4.488 -2.046 1.00 90.06 130 THR A N 1
ATOM 1021 C CA . THR A 1 130 ? 20.804 -4.508 -1.154 1.00 90.06 130 THR A CA 1
ATOM 1022 C C . THR A 1 130 ? 21.189 -5.951 -0.807 1.00 90.06 130 THR A C 1
ATOM 1024 O O . THR A 1 130 ? 20.332 -6.839 -0.785 1.00 90.06 130 THR A O 1
ATOM 1027 N N . ALA A 1 131 ? 22.453 -6.195 -0.445 1.00 90.00 131 ALA A N 1
ATOM 1028 C CA . ALA A 1 131 ? 22.922 -7.523 -0.023 1.00 90.00 131 ALA A CA 1
ATOM 1029 C C . ALA A 1 131 ? 22.038 -8.135 1.084 1.00 90.00 131 ALA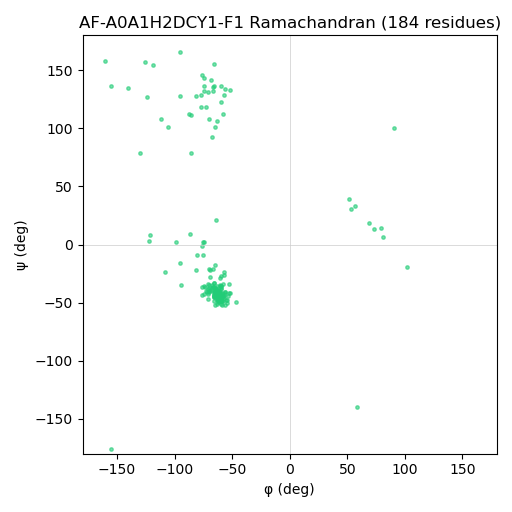 A C 1
ATOM 1031 O O . ALA A 1 131 ? 21.629 -9.292 1.001 1.00 90.00 131 ALA A O 1
ATOM 1032 N N . LYS A 1 132 ? 21.627 -7.309 2.054 1.00 90.00 132 LYS A N 1
ATOM 1033 C CA . LYS A 1 132 ? 20.721 -7.695 3.145 1.00 90.00 132 LYS A CA 1
ATOM 1034 C C . LYS A 1 132 ? 19.328 -8.112 2.656 1.00 90.00 132 LYS A C 1
ATOM 1036 O O . LYS A 1 132 ? 18.708 -8.995 3.240 1.00 90.00 132 LYS A O 1
ATOM 1041 N N . GLN A 1 133 ? 18.796 -7.476 1.612 1.00 89.94 133 GLN A N 1
ATOM 1042 C CA . GLN A 1 133 ? 17.512 -7.872 1.018 1.00 89.94 133 GLN A CA 1
ATOM 1043 C C . GLN A 1 133 ? 17.628 -9.202 0.267 1.00 89.94 133 GLN A C 1
ATOM 1045 O O . GLN A 1 133 ? 16.715 -10.025 0.347 1.00 89.94 133 GLN A O 1
ATOM 1050 N N . VAL A 1 134 ? 18.747 -9.428 -0.426 1.00 91.75 134 VAL A N 1
ATOM 1051 C CA . VAL A 1 134 ? 19.025 -10.698 -1.112 1.00 91.75 134 VAL A CA 1
ATOM 1052 C C . VAL A 1 134 ? 19.113 -11.844 -0.106 1.00 91.75 134 VAL A C 1
ATOM 1054 O O . VAL A 1 134 ? 18.409 -12.837 -0.272 1.00 91.75 134 VAL A O 1
ATOM 1057 N N . GLU A 1 135 ? 19.886 -11.674 0.968 1.00 92.44 135 GLU A N 1
ATOM 1058 C CA . GLU A 1 135 ? 20.025 -12.654 2.054 1.00 92.44 135 GLU A CA 1
ATOM 1059 C C . GLU A 1 135 ? 18.670 -13.010 2.686 1.00 92.44 135 GLU A C 1
ATOM 1061 O O . GLU A 1 135 ? 18.357 -14.177 2.905 1.00 92.44 135 GLU A O 1
ATOM 1066 N N . LYS A 1 136 ? 17.804 -12.010 2.885 1.00 92.62 136 LYS A N 1
ATOM 1067 C CA . LYS A 1 136 ? 16.440 -12.191 3.408 1.00 92.62 136 LYS A CA 1
ATOM 1068 C C . LYS A 1 136 ? 15.444 -12.790 2.404 1.00 92.62 136 LYS A C 1
ATOM 1070 O O . LYS A 1 136 ? 14.256 -12.885 2.709 1.00 92.62 136 LYS A O 1
ATOM 1075 N N . GLY A 1 137 ? 15.873 -13.142 1.192 1.00 93.06 137 GLY A N 1
ATOM 1076 C CA . GLY A 1 137 ? 15.004 -13.726 0.169 1.00 93.06 137 GLY A CA 1
ATOM 1077 C C . GLY A 1 137 ? 13.953 -12.764 -0.403 1.00 93.06 137 GLY A C 1
ATOM 1078 O O . GLY A 1 137 ? 12.994 -13.215 -1.036 1.00 93.06 137 GLY A O 1
ATOM 1079 N N . VAL A 1 138 ? 14.125 -11.445 -0.238 1.00 93.56 138 VAL A N 1
ATOM 1080 C CA . VAL A 1 138 ? 13.204 -10.412 -0.756 1.00 93.56 138 VAL A CA 1
ATOM 1081 C C . VAL A 1 138 ? 12.918 -10.568 -2.260 1.00 93.56 138 VAL A C 1
ATOM 1083 O O . VAL A 1 138 ? 11.744 -10.505 -2.636 1.00 93.56 138 VAL A O 1
ATOM 1086 N N . PRO A 1 139 ? 13.905 -10.872 -3.133 1.00 93.75 139 PRO A N 1
ATOM 1087 C CA . PRO A 1 139 ? 13.638 -11.060 -4.560 1.00 93.75 139 PRO A CA 1
ATOM 1088 C C . PRO A 1 139 ? 12.664 -12.205 -4.871 1.00 93.75 139 PRO A C 1
ATOM 1090 O O . PRO A 1 139 ? 11.987 -12.174 -5.899 1.00 93.75 139 PRO A O 1
ATOM 1093 N N . ARG A 1 140 ? 12.606 -13.243 -4.024 1.00 93.12 140 ARG A N 1
ATOM 1094 C CA . ARG A 1 140 ? 11.672 -14.369 -4.184 1.00 93.12 140 ARG A CA 1
ATOM 1095 C C . ARG A 1 140 ? 10.258 -13.964 -3.772 1.00 93.12 140 ARG A C 1
ATOM 1097 O O . ARG A 1 140 ? 9.321 -14.273 -4.502 1.00 93.12 140 ARG A O 1
ATOM 1104 N N . LYS A 1 141 ? 10.115 -13.240 -2.655 1.00 92.00 141 LYS A N 1
ATOM 1105 C CA . LYS A 1 141 ? 8.823 -12.716 -2.180 1.00 92.00 141 LYS A CA 1
ATOM 1106 C C . LYS A 1 141 ? 8.179 -11.776 -3.205 1.00 92.00 141 LYS A C 1
ATOM 1108 O O . LYS A 1 141 ? 7.028 -11.967 -3.576 1.00 92.00 141 LYS A O 1
ATOM 1113 N N . ILE A 1 142 ? 8.954 -10.826 -3.731 1.00 92.81 142 ILE A N 1
ATOM 1114 C CA . ILE A 1 142 ? 8.492 -9.853 -4.735 1.00 92.81 142 ILE A CA 1
ATOM 1115 C C . ILE A 1 142 ? 8.028 -10.545 -6.024 1.00 92.81 142 ILE A C 1
ATOM 1117 O O . ILE A 1 142 ? 6.968 -10.212 -6.553 1.00 92.81 142 ILE A O 1
ATOM 1121 N N . ARG A 1 143 ? 8.763 -11.564 -6.493 1.00 92.06 143 ARG A N 1
ATOM 1122 C CA . ARG A 1 143 ? 8.338 -12.383 -7.641 1.00 92.06 143 ARG A CA 1
ATOM 1123 C C . ARG A 1 143 ? 7.029 -13.124 -7.382 1.00 92.06 143 ARG A C 1
ATOM 1125 O O . ARG A 1 143 ? 6.183 -13.171 -8.268 1.00 92.06 143 ARG A O 1
ATOM 1132 N N . GLY A 1 144 ? 6.845 -13.663 -6.176 1.00 85.62 144 GLY A N 1
ATOM 1133 C CA . GLY A 1 144 ? 5.593 -14.307 -5.765 1.00 85.62 144 GLY A CA 1
ATOM 1134 C C . GLY A 1 144 ? 4.380 -13.370 -5.812 1.00 85.62 144 GLY A C 1
ATOM 1135 O O . GLY A 1 144 ? 3.270 -13.826 -6.066 1.00 85.62 144 GLY A O 1
ATOM 1136 N N . ALA A 1 145 ? 4.596 -12.062 -5.655 1.00 82.62 145 ALA A N 1
ATOM 1137 C CA . ALA A 1 145 ? 3.567 -11.031 -5.789 1.00 82.62 145 ALA A CA 1
ATOM 1138 C C . ALA A 1 145 ? 3.369 -10.524 -7.233 1.00 82.62 145 ALA A C 1
ATOM 1140 O O . ALA A 1 145 ? 2.665 -9.540 -7.450 1.00 82.62 145 ALA A O 1
ATOM 1141 N N . GLY A 1 146 ? 3.982 -11.172 -8.230 1.00 87.00 146 GLY A N 1
ATOM 1142 C CA . GLY A 1 146 ? 3.804 -10.829 -9.644 1.00 87.00 146 GLY A CA 1
ATOM 1143 C C . GLY A 1 146 ? 4.618 -9.622 -10.117 1.00 87.00 146 GLY A C 1
ATOM 1144 O O . GLY A 1 146 ? 4.373 -9.104 -11.207 1.00 87.00 146 GLY A O 1
ATOM 1145 N N . VAL A 1 147 ? 5.599 -9.170 -9.334 1.00 92.00 147 VAL A N 1
ATOM 1146 C CA . VAL A 1 147 ? 6.508 -8.090 -9.731 1.00 92.00 147 VAL A CA 1
ATOM 1147 C C . VAL A 1 147 ? 7.786 -8.689 -10.311 1.00 92.00 147 VAL A C 1
ATOM 1149 O O . VAL A 1 147 ? 8.430 -9.550 -9.706 1.00 92.00 147 VAL A O 1
ATOM 1152 N N . ALA A 1 148 ? 8.158 -8.234 -11.505 1.00 91.94 148 ALA A N 1
ATOM 1153 C CA . ALA A 1 148 ? 9.323 -8.748 -12.205 1.00 91.94 148 ALA A CA 1
ATOM 1154 C C . ALA A 1 148 ? 10.624 -8.348 -11.492 1.00 91.94 148 ALA A C 1
ATOM 1156 O O . ALA A 1 148 ? 10.771 -7.231 -10.995 1.00 91.94 148 ALA A O 1
ATOM 1157 N N . VAL A 1 149 ? 11.581 -9.274 -11.481 1.00 93.38 149 VAL A N 1
ATOM 1158 C CA . VAL A 1 149 ? 12.945 -9.049 -11.000 1.00 93.38 149 VAL A CA 1
ATOM 1159 C C . VAL A 1 149 ? 13.910 -9.403 -12.120 1.00 93.38 149 VAL A C 1
ATOM 1161 O O . VAL A 1 149 ? 13.840 -10.511 -12.652 1.00 93.38 149 VAL A O 1
ATOM 1164 N N . ARG A 1 150 ? 14.810 -8.483 -12.464 1.00 90.75 150 ARG A N 1
ATOM 1165 C CA . ARG A 1 150 ? 15.814 -8.658 -13.518 1.00 90.75 150 ARG A CA 1
ATOM 1166 C C . ARG A 1 150 ? 17.132 -8.040 -13.074 1.00 90.75 150 ARG A C 1
ATOM 1168 O O . ARG A 1 150 ? 17.124 -6.940 -12.542 1.00 90.75 150 ARG A O 1
ATOM 1175 N N . ASP A 1 151 ? 18.236 -8.757 -13.270 1.00 90.06 151 ASP A N 1
ATOM 1176 C CA . ASP A 1 151 ? 19.596 -8.266 -12.993 1.00 90.06 151 ASP A CA 1
ATOM 1177 C C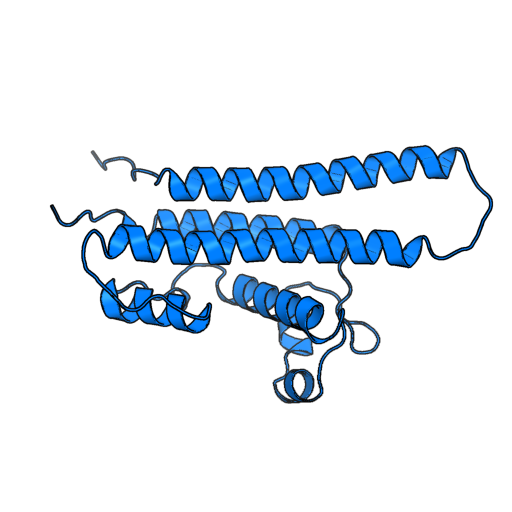 . ASP A 1 151 ? 19.756 -7.674 -11.573 1.00 90.06 151 ASP A C 1
ATOM 1179 O O . ASP A 1 151 ? 20.392 -6.648 -11.355 1.00 90.06 151 ASP A O 1
ATOM 1183 N N . GLY A 1 152 ? 19.120 -8.315 -10.582 1.00 90.31 152 GLY A N 1
ATOM 1184 C CA . GLY A 1 152 ? 19.150 -7.864 -9.185 1.00 90.31 152 GLY A CA 1
ATOM 1185 C C . GLY A 1 152 ? 18.313 -6.611 -8.892 1.00 90.31 152 GLY A C 1
ATOM 1186 O O . GLY A 1 152 ? 18.448 -6.041 -7.810 1.00 90.31 152 GLY A O 1
ATOM 1187 N N . MET A 1 153 ? 17.442 -6.202 -9.814 1.00 92.31 153 MET A N 1
ATOM 1188 C CA . MET A 1 153 ? 16.544 -5.057 -9.681 1.00 92.31 153 MET A CA 1
ATOM 1189 C C . MET A 1 153 ? 15.075 -5.443 -9.750 1.00 92.31 153 MET A C 1
ATOM 1191 O O . MET A 1 153 ? 14.695 -6.414 -10.407 1.00 92.31 153 MET A O 1
ATOM 1195 N N . VAL A 1 154 ? 14.234 -4.619 -9.133 1.00 93.44 154 VAL A N 1
ATOM 1196 C CA . VAL A 1 154 ? 12.793 -4.603 -9.382 1.00 93.44 154 VAL A CA 1
ATOM 1197 C C . VAL A 1 154 ? 12.507 -3.947 -10.733 1.00 93.44 154 VAL A C 1
ATOM 1199 O O . VAL A 1 154 ? 12.976 -2.847 -11.010 1.00 93.44 154 VAL A O 1
ATOM 1202 N N . VAL A 1 155 ? 11.670 -4.586 -11.550 1.00 93.44 155 VAL A N 1
ATOM 1203 C CA . VAL A 1 155 ? 11.174 -4.031 -12.814 1.00 93.44 155 VAL A CA 1
ATOM 1204 C C . VAL A 1 155 ? 9.684 -3.741 -12.689 1.00 93.44 155 VAL A C 1
ATOM 1206 O O . VAL A 1 155 ? 8.849 -4.648 -12.685 1.00 93.44 155 VAL A O 1
ATOM 1209 N N . ILE A 1 156 ? 9.344 -2.454 -12.624 1.00 93.62 156 ILE A N 1
ATOM 1210 C CA . ILE A 1 156 ? 7.957 -2.005 -12.521 1.00 93.62 156 ILE A CA 1
ATOM 1211 C C . ILE A 1 156 ? 7.355 -1.899 -13.922 1.00 93.62 156 ILE A C 1
ATOM 1213 O O . ILE A 1 156 ? 7.707 -1.047 -14.745 1.00 93.62 156 ILE A O 1
ATOM 1217 N N . THR A 1 157 ? 6.412 -2.786 -14.196 1.00 92.81 157 THR A N 1
ATOM 1218 C CA . THR A 1 157 ? 5.604 -2.798 -15.414 1.00 92.81 157 THR A CA 1
ATOM 1219 C C . THR A 1 157 ? 4.272 -2.082 -15.186 1.00 92.81 157 THR A C 1
ATOM 1221 O O . THR A 1 157 ? 3.852 -1.856 -14.049 1.00 92.81 157 THR A O 1
ATOM 1224 N N . ALA A 1 158 ? 3.566 -1.754 -16.270 1.00 92.25 158 ALA A N 1
ATOM 1225 C CA . ALA A 1 158 ? 2.202 -1.233 -16.171 1.00 92.25 158 ALA A CA 1
ATOM 1226 C C . ALA A 1 158 ? 1.255 -2.231 -15.474 1.00 92.25 158 ALA A C 1
ATOM 1228 O O . ALA A 1 158 ? 0.435 -1.830 -14.653 1.00 92.25 158 ALA A O 1
ATOM 1229 N N . ALA A 1 159 ? 1.420 -3.533 -15.742 1.00 93.19 159 ALA A N 1
ATOM 1230 C CA . ALA A 1 159 ? 0.628 -4.586 -15.110 1.00 93.19 159 ALA A CA 1
ATOM 1231 C C . ALA A 1 159 ? 0.881 -4.662 -13.596 1.00 93.19 159 ALA A C 1
ATOM 1233 O O . ALA A 1 159 ? -0.065 -4.710 -12.814 1.00 93.19 159 ALA A O 1
ATOM 1234 N N . SER A 1 160 ? 2.147 -4.595 -13.167 1.00 94.88 160 SER A N 1
ATOM 1235 C CA . SER A 1 160 ? 2.469 -4.591 -11.735 1.00 94.88 160 SER A CA 1
ATOM 1236 C C . SER A 1 160 ? 1.966 -3.331 -11.028 1.00 94.88 160 SER A C 1
ATOM 1238 O O . SER A 1 160 ? 1.561 -3.423 -9.876 1.00 94.88 160 SER A O 1
ATOM 1240 N N . LEU A 1 161 ? 1.940 -2.169 -11.696 1.00 95.69 161 LEU A N 1
ATOM 1241 C CA . LEU A 1 161 ? 1.345 -0.955 -11.119 1.00 95.69 161 LEU A CA 1
ATOM 1242 C C . LEU A 1 161 ? -0.163 -1.086 -10.924 1.00 95.69 161 LEU A C 1
ATOM 1244 O O . LEU A 1 161 ? -0.656 -0.751 -9.853 1.00 95.69 161 LEU A O 1
ATOM 1248 N N . ALA A 1 162 ? -0.879 -1.603 -11.924 1.00 96.25 162 ALA A N 1
ATOM 1249 C CA . ALA A 1 162 ? -2.311 -1.864 -11.799 1.00 96.25 162 ALA A CA 1
ATOM 1250 C C . ALA A 1 162 ? -2.596 -2.857 -10.659 1.00 96.25 162 ALA A C 1
ATOM 1252 O O . ALA A 1 162 ? -3.495 -2.636 -9.851 1.00 96.25 162 ALA A O 1
ATOM 1253 N N . SER A 1 163 ? -1.779 -3.910 -10.544 1.00 95.94 163 SER A N 1
ATOM 1254 C CA . SER A 1 163 ? -1.867 -4.860 -9.432 1.00 95.94 163 SER A CA 1
ATOM 1255 C C . SER A 1 163 ? -1.595 -4.199 -8.079 1.00 95.94 163 SER A C 1
ATOM 1257 O O . SER A 1 163 ? -2.278 -4.517 -7.113 1.00 95.94 163 SER A O 1
ATOM 1259 N N . CYS A 1 164 ? -0.617 -3.293 -7.988 1.00 97.19 164 CYS A N 1
ATOM 1260 C CA . CYS A 1 164 ? -0.330 -2.554 -6.759 1.00 97.19 164 CYS A CA 1
ATOM 1261 C C . CYS A 1 164 ? -1.509 -1.661 -6.359 1.00 97.19 164 CYS A C 1
ATOM 1263 O O . CYS A 1 164 ? -1.909 -1.689 -5.201 1.00 97.19 164 CYS A O 1
ATOM 1265 N N . ALA A 1 165 ? -2.102 -0.933 -7.310 1.00 97.75 165 ALA A N 1
ATOM 1266 C CA . ALA A 1 165 ? -3.277 -0.103 -7.059 1.00 97.75 165 ALA A CA 1
ATOM 1267 C C . ALA A 1 165 ? -4.457 -0.929 -6.517 1.00 97.75 165 ALA A C 1
ATOM 1269 O O . ALA A 1 165 ? -5.074 -0.536 -5.529 1.00 97.75 165 ALA A O 1
ATOM 1270 N N . ASP A 1 166 ? -4.744 -2.094 -7.114 1.00 97.56 166 ASP A N 1
ATOM 1271 C CA . ASP A 1 166 ? -5.817 -2.979 -6.639 1.00 97.56 166 ASP A CA 1
ATOM 1272 C C . ASP A 1 166 ? -5.521 -3.559 -5.249 1.00 97.56 166 ASP A C 1
ATOM 1274 O O . ASP A 1 166 ? -6.416 -3.602 -4.409 1.00 97.56 166 ASP A O 1
ATOM 1278 N N . VAL A 1 167 ? -4.271 -3.949 -4.972 1.00 97.44 167 VAL A N 1
ATOM 1279 C CA . VAL A 1 167 ? -3.854 -4.429 -3.643 1.00 97.44 167 VAL A CA 1
ATOM 1280 C C . VAL A 1 167 ? -4.025 -3.339 -2.585 1.00 97.44 167 VAL A C 1
ATOM 1282 O O . VAL A 1 167 ? -4.628 -3.607 -1.549 1.00 97.44 167 VAL A O 1
ATOM 1285 N N . CYS A 1 168 ? -3.558 -2.114 -2.846 1.00 98.12 168 CYS A N 1
ATOM 1286 C CA . CYS A 1 168 ? -3.714 -0.998 -1.913 1.00 98.12 168 CYS A CA 1
ATOM 1287 C C . CYS A 1 168 ? -5.195 -0.681 -1.662 1.00 98.12 168 CYS A C 1
ATOM 1289 O O . CYS A 1 168 ? -5.605 -0.538 -0.514 1.00 98.12 168 CYS A O 1
ATOM 1291 N N . ARG A 1 169 ? -6.003 -0.623 -2.729 1.00 98.06 169 ARG A N 1
ATOM 1292 C CA . ARG A 1 169 ? -7.445 -0.358 -2.652 1.00 98.06 169 ARG A CA 1
ATOM 1293 C C . ARG A 1 169 ? -8.159 -1.401 -1.796 1.00 98.06 169 ARG A C 1
ATOM 1295 O O . ARG A 1 169 ? -8.865 -1.035 -0.867 1.00 98.06 169 ARG A O 1
ATOM 1302 N N . ARG A 1 170 ? -7.955 -2.690 -2.093 1.00 97.25 170 ARG A N 1
ATOM 1303 C CA . ARG A 1 170 ? -8.576 -3.789 -1.341 1.00 97.25 170 ARG A CA 1
ATOM 1304 C C . ARG A 1 170 ? -8.173 -3.766 0.122 1.00 97.25 170 ARG A C 1
ATOM 1306 O O . ARG A 1 170 ? -9.048 -3.842 0.965 1.00 97.25 170 ARG A O 1
ATOM 1313 N N . PHE A 1 171 ? -6.885 -3.590 0.414 1.00 97.56 171 PHE A N 1
ATOM 1314 C CA . PHE A 1 171 ? -6.424 -3.538 1.797 1.00 97.56 171 PHE A CA 1
ATOM 1315 C C . PHE A 1 171 ? -7.086 -2.408 2.592 1.00 97.56 171 PHE A C 1
ATOM 1317 O O . PHE A 1 171 ? -7.526 -2.649 3.708 1.00 97.56 171 PHE A O 1
ATOM 1324 N N . ILE A 1 172 ? -7.184 -1.198 2.028 1.00 97.25 172 ILE A N 1
ATOM 1325 C CA . ILE A 1 172 ? -7.856 -0.076 2.701 1.00 97.25 172 ILE A CA 1
ATOM 1326 C C . ILE A 1 172 ? -9.330 -0.400 2.944 1.00 97.25 172 ILE A C 1
ATOM 1328 O O . ILE A 1 172 ? -9.808 -0.203 4.053 1.00 97.25 172 ILE A O 1
ATOM 1332 N N . THR A 1 173 ? -10.032 -0.934 1.941 1.00 96.06 173 THR A N 1
ATOM 1333 C CA . THR A 1 173 ? -11.438 -1.337 2.084 1.00 96.06 173 THR A CA 1
ATOM 1334 C C . THR A 1 173 ? -11.621 -2.423 3.147 1.00 96.06 173 THR A C 1
ATOM 1336 O O . THR A 1 173 ? -12.501 -2.304 3.994 1.00 96.06 173 THR A O 1
ATOM 1339 N N . ASP A 1 174 ? -10.786 -3.461 3.133 1.00 95.62 174 ASP A N 1
ATOM 1340 C CA . ASP A 1 174 ? -10.891 -4.592 4.057 1.00 95.62 174 ASP A CA 1
ATOM 1341 C C . ASP A 1 174 ? -10.504 -4.191 5.493 1.00 95.62 174 ASP A C 1
ATOM 1343 O O . ASP A 1 174 ? -11.101 -4.680 6.452 1.00 95.62 174 ASP A O 1
ATOM 1347 N N . LEU A 1 175 ? -9.534 -3.281 5.652 1.00 95.31 175 LEU A N 1
ATOM 1348 C CA . LEU A 1 175 ? -9.158 -2.714 6.947 1.00 95.31 175 LEU A CA 1
ATOM 1349 C C . LEU A 1 175 ? -10.242 -1.772 7.488 1.00 95.31 175 LEU A C 1
ATOM 1351 O O . LEU A 1 175 ? -10.570 -1.850 8.666 1.00 95.31 175 LEU A O 1
ATOM 1355 N N . ASP A 1 176 ? -10.833 -0.919 6.655 1.00 94.19 176 ASP A N 1
ATOM 1356 C CA . ASP A 1 176 ? -11.923 -0.028 7.074 1.00 94.19 176 ASP A CA 1
ATOM 1357 C C . ASP A 1 176 ? -13.173 -0.810 7.512 1.00 94.19 176 ASP A C 1
ATOM 1359 O O . ASP A 1 176 ? -13.795 -0.504 8.528 1.00 94.19 176 ASP A O 1
ATOM 1363 N N . ALA A 1 177 ? -13.480 -1.903 6.809 1.00 92.44 177 ALA A N 1
ATOM 1364 C CA . ALA A 1 177 ? -14.563 -2.815 7.164 1.00 92.44 177 ALA A CA 1
ATOM 1365 C C . ALA A 1 177 ? -14.228 -3.753 8.343 1.00 92.44 177 ALA A C 1
ATOM 1367 O O . ALA A 1 177 ? -15.069 -4.569 8.739 1.00 92.44 177 ALA A O 1
ATOM 1368 N N . TYR A 1 178 ? -13.016 -3.684 8.905 1.00 92.31 178 TYR A N 1
ATOM 1369 C CA . TYR A 1 178 ? -12.586 -4.610 9.947 1.00 92.31 178 TYR A CA 1
ATOM 1370 C C . TYR A 1 178 ? -13.414 -4.401 11.233 1.00 92.31 178 TYR A C 1
ATOM 1372 O O . TYR A 1 178 ? -13.620 -3.259 11.653 1.00 92.31 178 TYR A O 1
ATOM 1380 N N . PRO A 1 179 ? -13.896 -5.465 11.913 1.00 88.88 179 PRO A N 1
ATOM 1381 C CA . PRO A 1 179 ? -14.927 -5.341 12.954 1.00 88.88 179 PRO A CA 1
ATOM 1382 C C . PRO A 1 179 ? -14.596 -4.412 14.129 1.00 88.88 179 PRO A C 1
ATOM 1384 O O . PRO A 1 179 ? -15.500 -3.923 14.804 1.00 88.88 179 PRO A O 1
ATOM 1387 N N . GLN A 1 180 ? -13.315 -4.219 14.419 1.00 86.50 180 GLN A N 1
ATOM 1388 C CA . GLN A 1 180 ? -12.798 -3.383 15.495 1.00 86.50 180 GLN A CA 1
ATOM 1389 C C . GLN A 1 180 ? -12.755 -1.899 15.104 1.00 86.50 180 GLN A C 1
ATOM 1391 O O . GLN A 1 180 ? -12.788 -1.057 15.992 1.00 86.50 180 GLN A O 1
ATOM 1396 N N . VAL A 1 181 ? -12.736 -1.571 13.807 1.00 85.25 181 VAL A N 1
ATOM 1397 C CA . VAL A 1 181 ? -12.713 -0.188 13.305 1.00 85.25 181 VAL A CA 1
ATOM 1398 C C . VAL A 1 181 ? -14.080 0.482 13.469 1.00 85.25 181 VAL A C 1
ATOM 1400 O O . VAL A 1 181 ? -14.170 1.609 13.947 1.00 85.25 181 VAL A O 1
ATOM 1403 N N . GLY A 1 182 ? -15.167 -0.236 13.171 1.00 71.81 182 GLY A N 1
ATOM 1404 C CA . GLY A 1 182 ? -16.535 0.289 13.292 1.00 71.81 182 GLY A CA 1
ATOM 1405 C C . GLY A 1 182 ? -17.072 0.396 14.727 1.00 71.81 182 GLY A C 1
ATOM 1406 O O . GLY A 1 182 ? -18.138 0.974 14.952 1.00 71.81 182 GLY A O 1
ATOM 1407 N N . ARG A 1 183 ? -16.367 -0.151 15.725 1.00 66.50 183 ARG A N 1
ATOM 1408 C CA . ARG A 1 183 ? -16.766 -0.067 17.137 1.00 66.50 183 ARG A CA 1
ATOM 1409 C C . ARG A 1 183 ? -16.241 1.233 17.733 1.00 66.50 183 ARG A C 1
ATOM 1411 O O . ARG A 1 183 ? -15.257 1.228 18.4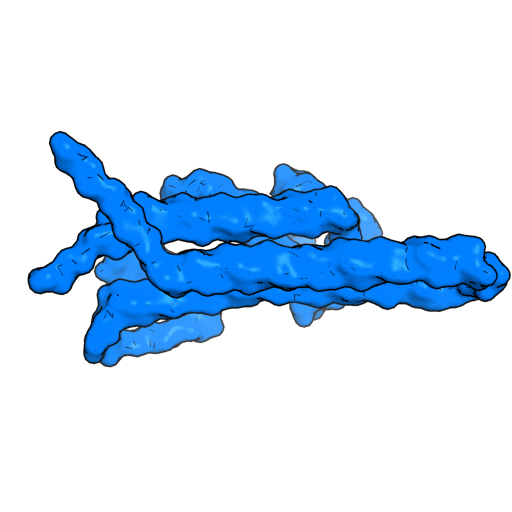63 1.00 66.50 183 ARG A O 1
ATOM 1418 N N . ARG A 1 184 ? -16.917 2.352 17.463 1.00 57.47 184 ARG A N 1
ATOM 1419 C CA . ARG A 1 184 ? -16.714 3.560 18.274 1.00 57.47 184 ARG A CA 1
ATOM 1420 C C . ARG A 1 184 ? -17.043 3.204 19.724 1.00 57.47 184 ARG A C 1
ATOM 1422 O O . ARG A 1 184 ? -18.190 2.879 20.032 1.00 57.47 184 ARG A O 1
ATOM 1429 N N . HIS A 1 185 ? -16.037 3.203 20.594 1.00 48.94 185 HIS A N 1
ATOM 1430 C CA . HIS A 1 185 ? -16.254 3.182 22.035 1.00 48.94 185 HIS A CA 1
ATOM 1431 C C . HIS A 1 185 ? -16.898 4.523 22.403 1.00 48.94 185 HIS A C 1
ATOM 1433 O O . HIS A 1 185 ? -16.203 5.527 22.530 1.00 48.94 185 HIS A O 1
ATOM 1439 N N . GLY A 1 186 ? -18.234 4.541 22.422 1.00 45.06 186 GLY A N 1
ATOM 1440 C CA . GLY A 1 186 ? -19.017 5.633 22.997 1.00 45.06 186 GLY A CA 1
ATOM 1441 C C . GLY A 1 186 ? -18.854 5.710 24.506 1.00 45.06 186 GLY A C 1
ATOM 1442 O O . GLY A 1 186 ? -18.499 4.673 25.116 1.00 45.06 186 GLY A O 1
#

Nearest PDB structures (foldseek):
  7bxo-assembly1_F  TM=4.870E-01  e=1.491E-01  Shewanella oneidensis MR-1
  4onr-assembly1_A  TM=3.445E-01  e=5.867E-01  Borreliella burgdorferi
  8d49-assembly1_A  TM=2.716E-01  e=6.367E+00  Sulfuricurvum sp. PC08-66
  4kik-assembly1_A  TM=1.609E-01  e=2.688E+00  Homo sapiens

Solvent-accessible surface area (backbone atoms only — not comparable to full-atom values): 10737 Å² total; per-residue (Å²): 134,80,77,76,82,75,78,50,69,67,49,55,53,42,47,49,51,41,52,51,52,51,49,53,51,54,54,52,56,52,53,51,56,61,54,48,74,75,47,80,82,74,101,62,75,64,68,56,55,57,48,50,52,46,50,53,50,51,44,51,47,51,48,44,53,54,51,42,52,51,48,51,48,47,62,74,49,53,93,56,92,67,89,78,67,91,44,69,71,45,41,50,50,45,36,31,74,77,58,72,42,57,63,80,78,42,80,63,34,73,50,47,52,27,50,53,52,51,43,50,23,38,75,75,40,80,23,28,61,49,72,71,40,53,76,69,43,44,68,58,50,30,43,75,59,64,35,49,70,55,97,65,22,62,47,81,43,75,68,41,50,54,50,48,53,52,46,52,47,50,40,49,53,54,54,53,68,31,80,64,65,68,56,75,86,124

Secondary structure (DSSP, 8-state):
-PPPP---HHHHHHHHHHHHHHHHHHHHHHHHHHHHTT-----SSHHHHHHHHHHHHHHHHHHHHHHHHHHHHHHHHTT---PPPSSHHHHHHHHHHHH---GGGSTTHHHHHHHHHHHHHHHHHTTBPPHHHHHTTHHHHHHHTT-EEETTEEE--HHHHHHHHHHHHHHHHHHHTSTTTS----